Protein AF-A0A0G2GXU7-F1 (afdb_monomer)

Secondary structure (DSSP, 8-state):
--HHHHHHHHHHHIIIIIIIHHHHHHHHHHHHHHHHHHHHHHHH-EEHHHHHHHHH-TT-THHHHHHHHHHHH----HHHHHHHHHHHHHHHHHHHHHHHHHHHEEEEEEEEEEEEPTTS-EEEHHHHHHTEEEEEES---TT--SEEEEEGGGEEEE-HHHIIIIITSTT-S-TT-------TTEEEETTEEEE--TTPEEEEEEEETTEEEE--TT--S-HHHHHTTTEEEEEEEEEEEEEE-HHHHHHHHHHHHHHHHHHHHHHHHHHHH-HHHHTT----HHHHHHHHHHHHHHHH-TTGGG--HHHHHHHHHHT--EEEEEEEEEEPTTS-EEEEEEEEETTTTTT-S-----

Organism: Phaeomoniella chlamydospora (NCBI:txid158046)

Foldseek 3Di:
DFPVVLVVVLVVCLVCVQVVVLVVLVVLLVVLVQLLLLVLQAPFFAFLVLLCCVQVPVPDPVNVVVLVVCVVPDPGDPVSNVVVVLSVVLVVCSVCRSVLSSVQKDKDFDKFKWFQFPVRDTGGPVVQLQQKWKWKAQFVDPPADRTHIAGLAQWQEDAQCQCVQACLAPSNPHPNNDNDPDPRQWTAGNNDIGGGDPPMDMFIAGDDPRTTDTFDSVDSDDPCVRRVVGIDIDGDPGDMDIDGHPVSVVVSVVVVCVSVVVSVVSSVVSCVNRPCVVVVNGSDSVVSVVQSCVQLCVQVDDPVVPDDPVRSVVSSVVLSARKHKDWDFDQDPVRDTDTDIHIYGPVCVVVPDDPDDD

Mean predicted aligned error: 14.84 Å

Solvent-accessible surface area (backbone atoms only — not comparable to full-atom values): 20137 Å² total; per-residue (Å²): 79,46,67,68,61,41,51,52,52,50,54,50,45,40,48,52,55,16,50,46,44,30,51,54,50,46,55,56,45,52,58,44,51,44,44,40,53,52,32,48,30,55,74,70,27,38,38,52,69,59,47,47,36,57,63,76,42,77,84,47,74,65,52,53,55,51,53,54,50,47,62,77,71,50,97,64,64,66,66,61,54,52,52,55,53,45,53,51,54,55,51,50,46,45,69,43,41,32,60,55,48,48,70,23,43,47,81,41,67,30,69,40,57,21,36,59,43,96,83,78,47,72,38,52,48,69,68,43,62,74,30,30,25,39,38,38,28,57,39,78,54,88,95,58,62,72,69,37,74,43,50,32,80,45,24,48,36,54,7,54,67,56,36,78,67,34,44,88,40,94,78,51,51,41,72,58,78,46,88,54,89,48,60,55,48,33,39,24,47,78,87,44,80,42,72,43,39,93,74,40,46,79,46,42,30,29,53,52,97,93,41,73,49,74,53,51,77,87,63,88,61,65,79,58,70,58,39,67,92,34,62,42,80,42,76,37,90,76,33,32,39,69,50,64,43,65,71,49,48,52,51,51,50,52,52,50,49,55,50,51,51,54,51,50,53,51,37,51,54,23,52,77,71,18,73,53,48,66,71,68,56,69,81,41,64,71,54,46,51,51,44,53,47,51,40,51,42,66,75,59,46,95,60,62,86,75,63,51,74,68,56,49,55,48,50,58,64,71,60,58,48,34,29,26,60,44,81,45,77,44,74,40,100,84,75,46,83,43,75,48,73,48,40,39,48,60,82,59,72,72,74,76,74,75,88,78,78,133

Structure (mmCIF, N/CA/C/O backbone):
data_AF-A0A0G2GXU7-F1
#
_entry.id   AF-A0A0G2GXU7-F1
#
loop_
_atom_site.group_PDB
_atom_site.id
_atom_site.type_symbol
_atom_site.label_atom_id
_atom_site.label_alt_id
_atom_site.label_comp_id
_atom_site.label_asym_id
_atom_site.label_entity_id
_atom_site.label_seq_id
_atom_site.pdbx_PDB_ins_code
_atom_site.Cartn_x
_atom_site.Cartn_y
_atom_site.Cartn_z
_atom_site.occupancy
_atom_site.B_iso_or_equiv
_atom_site.auth_seq_id
_atom_site.auth_comp_id
_atom_site.auth_asym_id
_atom_site.auth_atom_id
_atom_site.pdbx_PDB_model_num
ATOM 1 N N . MET A 1 1 ? 4.497 -7.119 -16.843 1.00 81.50 1 MET A N 1
ATOM 2 C CA . MET A 1 1 ? 3.212 -7.868 -16.863 1.00 81.50 1 MET A CA 1
ATOM 3 C C . MET A 1 1 ? 2.182 -7.061 -17.645 1.00 81.50 1 MET A C 1
ATOM 5 O O . MET A 1 1 ? 2.384 -5.861 -17.787 1.00 81.50 1 MET A O 1
ATOM 9 N N . SER A 1 2 ? 1.126 -7.685 -18.180 1.00 87.69 2 SER A N 1
ATOM 10 C CA . SER A 1 2 ? 0.052 -6.940 -18.858 1.00 87.69 2 SER A CA 1
ATOM 11 C C . SER A 1 2 ? -0.766 -6.123 -17.855 1.00 87.69 2 SER A C 1
ATOM 13 O O . SER A 1 2 ? -0.830 -6.464 -16.671 1.00 87.69 2 SER A O 1
ATOM 15 N N . PHE A 1 3 ? -1.425 -5.068 -18.334 1.00 86.06 3 PHE A N 1
ATOM 16 C CA . PHE A 1 3 ? -2.286 -4.213 -17.512 1.00 86.06 3 PHE A CA 1
ATOM 17 C C . PHE A 1 3 ? -3.359 -5.006 -16.755 1.00 86.06 3 PHE A C 1
ATOM 19 O O . PHE A 1 3 ? -3.546 -4.831 -15.552 1.00 86.06 3 PHE A O 1
ATOM 26 N N . THR A 1 4 ? -4.037 -5.921 -17.453 1.00 90.31 4 THR A N 1
ATOM 27 C CA . THR A 1 4 ? -5.099 -6.752 -16.873 1.00 90.31 4 THR A CA 1
ATOM 28 C C . THR A 1 4 ? -4.567 -7.660 -15.771 1.00 90.31 4 THR A C 1
ATOM 30 O O . THR A 1 4 ? -5.184 -7.752 -14.714 1.00 90.31 4 THR A O 1
ATOM 33 N N . ALA A 1 5 ? -3.410 -8.297 -15.982 1.00 90.06 5 ALA A N 1
ATOM 34 C CA . ALA A 1 5 ? -2.801 -9.152 -14.968 1.00 90.06 5 ALA A CA 1
ATOM 35 C C . ALA A 1 5 ? -2.430 -8.353 -13.710 1.00 90.06 5 ALA A C 1
ATOM 37 O O . ALA A 1 5 ? -2.744 -8.778 -12.601 1.00 90.06 5 ALA A O 1
ATOM 38 N N . ALA A 1 6 ? -1.834 -7.171 -13.883 1.00 88.50 6 ALA A N 1
ATOM 39 C CA . ALA A 1 6 ? -1.456 -6.311 -12.768 1.00 88.50 6 ALA A CA 1
ATOM 40 C C . ALA A 1 6 ? -2.687 -5.845 -11.965 1.00 88.50 6 ALA A C 1
ATOM 42 O O . ALA A 1 6 ? -2.679 -5.887 -10.738 1.00 88.50 6 ALA A O 1
ATOM 43 N N . LYS A 1 7 ? -3.782 -5.482 -12.649 1.00 89.88 7 LYS A N 1
ATOM 44 C CA . LYS A 1 7 ? -5.050 -5.106 -12.003 1.00 89.88 7 LYS A CA 1
ATOM 45 C C . LYS A 1 7 ? -5.688 -6.235 -11.203 1.00 89.88 7 LYS A C 1
ATOM 47 O O . LYS A 1 7 ? -6.256 -5.981 -10.148 1.00 89.88 7 LYS A O 1
ATOM 52 N N . ILE A 1 8 ? -5.630 -7.470 -11.700 1.00 93.38 8 ILE A N 1
ATOM 53 C CA . ILE A 1 8 ? -6.179 -8.623 -10.972 1.00 93.38 8 ILE A CA 1
ATOM 54 C C . ILE A 1 8 ? -5.413 -8.837 -9.664 1.00 93.38 8 ILE A C 1
ATOM 56 O O . ILE A 1 8 ? -6.035 -9.098 -8.637 1.00 93.38 8 ILE A O 1
ATOM 60 N N . ILE A 1 9 ? -4.083 -8.698 -9.694 1.00 91.69 9 ILE A N 1
ATOM 61 C CA . ILE A 1 9 ? -3.236 -8.806 -8.498 1.00 91.69 9 ILE A CA 1
ATOM 62 C C . ILE A 1 9 ? -3.609 -7.726 -7.481 1.00 91.69 9 ILE A C 1
ATOM 64 O O . ILE A 1 9 ? -3.805 -8.045 -6.312 1.00 91.69 9 ILE A O 1
ATOM 68 N N . ASP A 1 10 ? -3.768 -6.485 -7.933 1.00 92.25 10 ASP A N 1
ATOM 69 C CA . ASP A 1 10 ? -4.142 -5.352 -7.084 1.00 92.25 10 ASP A CA 1
ATOM 70 C C . ASP A 1 10 ? -5.492 -5.574 -6.379 1.00 92.25 10 ASP A C 1
ATOM 72 O O . ASP A 1 10 ? -5.589 -5.519 -5.155 1.00 92.25 10 ASP A O 1
ATOM 76 N N . VAL A 1 11 ? -6.516 -5.981 -7.137 1.00 92.62 11 VAL A N 1
ATOM 77 C CA . VAL A 1 11 ? -7.842 -6.308 -6.587 1.00 92.62 11 VAL A CA 1
ATOM 78 C C . VAL A 1 11 ? -7.775 -7.481 -5.604 1.00 92.62 11 VAL A C 1
ATOM 80 O O . VAL A 1 11 ? -8.415 -7.448 -4.552 1.00 92.62 11 VAL A O 1
ATOM 83 N N . ALA A 1 12 ? -7.013 -8.529 -5.925 1.00 93.94 12 ALA A N 1
ATOM 84 C CA . ALA A 1 12 ? -6.851 -9.676 -5.037 1.00 93.94 12 ALA A CA 1
ATOM 85 C C . ALA A 1 12 ? -6.164 -9.277 -3.720 1.00 93.94 12 ALA A C 1
ATOM 87 O O . ALA A 1 12 ? -6.587 -9.719 -2.649 1.00 93.94 12 ALA A O 1
ATOM 88 N N . PHE A 1 13 ? -5.147 -8.416 -3.790 1.00 93.50 13 PHE A N 1
ATOM 89 C CA . PHE A 1 13 ? -4.441 -7.892 -2.627 1.00 93.50 13 PHE A CA 1
ATOM 90 C C . PHE A 1 13 ? -5.363 -7.051 -1.733 1.00 93.50 13 PHE A C 1
ATOM 92 O O . PHE A 1 13 ? -5.430 -7.296 -0.528 1.00 93.50 13 PHE A O 1
ATOM 99 N N . ASP A 1 14 ? -6.158 -6.148 -2.308 1.00 94.06 14 ASP A N 1
ATOM 100 C CA . ASP A 1 14 ? -7.105 -5.313 -1.558 1.00 94.06 14 ASP A CA 1
ATOM 101 C C . ASP A 1 14 ? -8.200 -6.127 -0.854 1.00 94.06 14 ASP A C 1
ATOM 103 O O . ASP A 1 14 ? -8.607 -5.816 0.272 1.00 94.06 14 ASP A O 1
ATOM 107 N N . ILE A 1 15 ? -8.670 -7.206 -1.482 1.00 94.44 15 ILE A N 1
ATOM 108 C CA . ILE A 1 15 ? -9.656 -8.104 -0.873 1.00 94.44 15 ILE A CA 1
ATOM 109 C C . ILE A 1 15 ? -9.019 -8.898 0.270 1.00 94.44 15 ILE A C 1
ATOM 111 O O . ILE A 1 15 ? -9.544 -8.910 1.385 1.00 94.44 15 ILE A O 1
ATOM 115 N N . VAL A 1 16 ? -7.898 -9.572 0.013 1.00 94.69 16 VAL A N 1
ATOM 116 C CA . VAL A 1 16 ? -7.304 -10.498 0.985 1.00 94.69 16 VAL A CA 1
ATOM 117 C C . VAL A 1 16 ? -6.630 -9.739 2.123 1.00 94.69 16 VAL A C 1
ATOM 119 O O . VAL A 1 16 ? -6.931 -9.984 3.290 1.00 94.69 16 VAL A O 1
ATOM 122 N N . VAL A 1 17 ? -5.738 -8.807 1.800 1.00 93.81 17 VAL A N 1
ATOM 123 C CA . VAL A 1 17 ? -4.946 -8.074 2.791 1.00 93.81 17 VAL A CA 1
ATOM 124 C C . VAL A 1 17 ? -5.752 -6.916 3.356 1.00 93.81 17 VAL A C 1
ATOM 126 O O . VAL A 1 17 ? -5.883 -6.814 4.572 1.00 93.81 17 VAL A O 1
ATOM 129 N N . GLY A 1 18 ? -6.366 -6.094 2.502 1.00 93.94 18 GLY A N 1
ATOM 130 C CA . GLY A 1 18 ? -7.158 -4.947 2.949 1.00 93.94 18 GLY A CA 1
ATOM 131 C C . GLY A 1 18 ? -8.397 -5.363 3.750 1.00 93.94 18 GLY A C 1
ATOM 132 O O . GLY A 1 18 ? -8.510 -5.060 4.940 1.00 93.94 18 GLY A O 1
ATOM 133 N N . ARG A 1 19 ? -9.343 -6.074 3.121 1.00 93.81 19 ARG A N 1
ATOM 134 C CA . ARG A 1 19 ? -10.614 -6.457 3.774 1.00 93.81 19 ARG A CA 1
ATOM 135 C C . ARG A 1 19 ? -10.467 -7.629 4.738 1.00 93.81 19 ARG A C 1
ATOM 137 O O . ARG A 1 19 ? -11.038 -7.580 5.827 1.00 93.81 19 ARG A O 1
ATOM 144 N N . GLY A 1 20 ? -9.695 -8.654 4.377 1.00 95.38 20 GLY A N 1
ATOM 145 C CA . GLY A 1 20 ? -9.418 -9.777 5.277 1.00 95.38 20 GLY A CA 1
ATOM 146 C C . GLY A 1 20 ? -8.679 -9.329 6.542 1.00 95.38 20 GLY A C 1
ATOM 147 O O . GLY A 1 20 ? -9.094 -9.675 7.649 1.00 95.38 20 GLY A O 1
ATOM 148 N N . GLY A 1 21 ? -7.663 -8.472 6.399 1.00 93.44 21 GLY A N 1
ATOM 149 C CA . GLY A 1 21 ? -6.972 -7.856 7.533 1.00 93.44 21 GLY A CA 1
ATOM 150 C C . GLY A 1 21 ? -7.911 -7.020 8.404 1.00 93.44 21 GLY A C 1
ATOM 151 O O . GLY A 1 21 ? -7.951 -7.213 9.618 1.00 93.44 21 GLY A O 1
ATOM 152 N N . GLN A 1 22 ? -8.748 -6.169 7.799 1.00 95.25 22 GLN A N 1
ATOM 153 C CA . GLN A 1 22 ? -9.750 -5.380 8.526 1.00 95.25 22 GLN A CA 1
ATOM 154 C C . GLN A 1 22 ? -10.697 -6.251 9.361 1.00 95.25 22 GLN A C 1
ATOM 156 O O . GLN A 1 22 ? -10.999 -5.900 10.502 1.00 95.25 22 GLN A O 1
ATOM 161 N N . PHE A 1 23 ? -11.161 -7.379 8.819 1.00 94.00 23 PHE A N 1
ATOM 162 C CA . PHE A 1 23 ? -12.036 -8.294 9.550 1.00 94.00 23 PHE A CA 1
ATOM 163 C C . PHE A 1 23 ? -11.343 -8.870 10.792 1.00 94.00 23 PHE A C 1
ATOM 165 O O . PHE A 1 23 ? -11.914 -8.846 11.882 1.00 94.00 23 PHE A O 1
ATOM 172 N N . ILE A 1 24 ? -10.097 -9.330 10.649 1.00 94.38 24 ILE A N 1
ATOM 173 C CA . ILE A 1 24 ? -9.309 -9.877 11.762 1.00 94.38 24 ILE A CA 1
ATOM 174 C C . ILE A 1 24 ? -9.065 -8.800 12.827 1.00 94.38 24 ILE A C 1
ATOM 176 O O . ILE A 1 24 ? -9.302 -9.039 14.013 1.00 94.38 24 ILE A O 1
ATOM 180 N N . LEU A 1 25 ? -8.649 -7.598 12.415 1.00 94.00 25 LEU A N 1
ATOM 181 C CA . LEU A 1 25 ? -8.437 -6.467 13.321 1.00 94.00 25 LEU A CA 1
ATOM 182 C C . LEU A 1 25 ? -9.730 -6.085 14.050 1.00 94.00 25 LEU A C 1
ATOM 184 O O . LEU A 1 25 ? -9.707 -5.854 15.258 1.00 94.00 25 LEU A O 1
ATOM 188 N N . GLY A 1 26 ? -10.863 -6.064 13.345 1.00 91.06 26 GLY A N 1
ATOM 189 C CA . GLY A 1 26 ? -12.179 -5.802 13.926 1.00 91.06 26 GLY A CA 1
ATOM 190 C C . GLY A 1 26 ? -12.592 -6.860 14.948 1.00 91.06 26 GLY A C 1
ATOM 191 O O . GLY A 1 26 ? -13.065 -6.512 16.029 1.00 91.06 26 GLY A O 1
ATOM 192 N N . TRP A 1 27 ? -12.351 -8.140 14.660 1.00 89.25 27 TRP A N 1
ATOM 193 C CA . TRP A 1 27 ? -12.635 -9.239 15.585 1.00 89.25 27 TRP A CA 1
ATOM 194 C C . TRP A 1 27 ? -11.815 -9.145 16.878 1.00 89.25 27 TRP A C 1
ATOM 196 O O . TRP A 1 27 ? -12.365 -9.232 17.978 1.00 89.25 27 TRP A O 1
ATOM 206 N N . VAL A 1 28 ? -10.501 -8.930 16.754 1.00 91.75 28 VAL A N 1
ATOM 207 C CA . VAL A 1 28 ? -9.600 -8.747 17.903 1.00 91.75 28 VAL A CA 1
ATOM 208 C C . VAL A 1 28 ? -9.980 -7.495 18.692 1.00 91.75 28 VAL A C 1
ATOM 210 O O . VAL A 1 28 ? -10.051 -7.538 19.920 1.00 91.75 28 VAL A O 1
ATOM 213 N N . SER A 1 29 ? -10.298 -6.401 17.994 1.00 90.75 29 SER A N 1
ATOM 214 C CA . SER A 1 29 ? -10.780 -5.173 18.628 1.00 90.75 29 SER A CA 1
ATOM 215 C C . SER A 1 29 ? -12.014 -5.449 19.454 1.00 90.75 29 SER A C 1
ATOM 217 O O . SER A 1 29 ? -12.010 -5.148 20.638 1.00 90.75 29 SER A O 1
ATOM 219 N N . TYR A 1 30 ? -13.041 -6.059 18.866 1.00 86.38 30 TYR A N 1
ATOM 220 C CA . TYR A 1 30 ? -14.301 -6.322 19.547 1.00 86.38 30 TYR A CA 1
ATOM 221 C C . TYR A 1 30 ? -14.094 -7.026 20.895 1.00 86.38 30 TYR A C 1
ATOM 223 O O . TYR A 1 30 ? -14.641 -6.579 21.901 1.00 86.38 30 TYR A O 1
ATOM 231 N N . ARG A 1 31 ? -13.233 -8.052 20.928 1.00 85.19 31 ARG A N 1
ATOM 232 C CA . ARG A 1 31 ? -12.868 -8.774 22.157 1.00 85.19 31 ARG A CA 1
ATOM 233 C C . ARG A 1 31 ? -12.233 -7.871 23.212 1.00 85.19 31 ARG A C 1
ATOM 235 O O . ARG A 1 31 ? -12.677 -7.855 24.350 1.00 85.19 31 ARG A O 1
ATOM 242 N N . VAL A 1 32 ? -11.215 -7.097 22.846 1.00 89.06 32 VAL A N 1
ATOM 243 C CA . VAL A 1 32 ? -10.547 -6.222 23.821 1.00 89.06 32 VAL A CA 1
ATOM 244 C C . VAL A 1 32 ? -11.474 -5.101 24.284 1.00 89.06 32 VAL A C 1
ATOM 246 O O . VAL A 1 32 ? -11.533 -4.782 25.466 1.00 89.06 32 VAL A O 1
ATOM 249 N N . HIS A 1 33 ? -12.247 -4.522 23.370 1.00 86.06 33 HIS A N 1
ATOM 250 C CA . HIS A 1 33 ? -13.145 -3.420 23.680 1.00 86.06 33 HIS A CA 1
ATOM 251 C C . HIS A 1 33 ? -14.256 -3.842 24.651 1.00 86.06 33 HIS A C 1
ATOM 253 O O . HIS A 1 33 ? -14.599 -3.057 25.534 1.00 86.06 33 HIS A O 1
ATOM 259 N N . SER A 1 34 ? -14.785 -5.070 24.554 1.00 81.44 34 SER A N 1
ATOM 260 C CA . SER A 1 34 ? -15.772 -5.569 25.522 1.00 81.44 34 SER A CA 1
ATOM 261 C C . SER A 1 34 ? -15.205 -5.681 26.938 1.00 81.44 34 SER A C 1
ATOM 263 O O . SER A 1 34 ? -15.871 -5.285 27.898 1.00 81.44 34 SER A O 1
ATOM 265 N N . ASP A 1 35 ? -13.966 -6.154 27.074 1.00 84.25 35 ASP A N 1
ATOM 266 C CA . ASP A 1 35 ? -13.311 -6.328 28.377 1.00 84.25 35 ASP A CA 1
ATOM 267 C C . ASP A 1 35 ? -13.007 -4.964 29.012 1.00 84.25 35 ASP A C 1
ATOM 269 O O . ASP A 1 35 ? -13.252 -4.724 30.196 1.00 84.25 35 ASP A O 1
ATOM 273 N N . VAL A 1 36 ? -12.558 -4.011 28.192 1.00 84.62 36 VAL A N 1
ATOM 274 C CA . VAL A 1 36 ? -12.274 -2.636 28.619 1.00 84.62 36 VAL A CA 1
ATOM 275 C C . VAL A 1 36 ? -13.542 -1.905 29.046 1.00 84.62 36 VAL A C 1
ATOM 277 O O . VAL A 1 36 ? -13.541 -1.246 30.084 1.00 84.62 36 VAL A O 1
ATOM 280 N N . CYS A 1 37 ? -14.635 -2.035 28.291 1.00 79.56 37 CYS A N 1
ATOM 281 C CA . CYS A 1 37 ? -15.931 -1.471 28.672 1.00 79.56 37 CYS A CA 1
ATOM 282 C C . CYS A 1 37 ? -16.435 -2.053 29.999 1.00 79.56 37 CYS A C 1
ATOM 284 O O . CYS A 1 37 ? -16.944 -1.307 30.838 1.00 79.56 37 CYS A O 1
ATOM 286 N N . THR A 1 38 ? -16.235 -3.355 30.217 1.00 79.31 38 THR A N 1
ATOM 287 C CA . THR A 1 38 ? -16.586 -4.024 31.478 1.00 79.31 38 THR A CA 1
ATOM 288 C C . THR A 1 38 ? -15.803 -3.427 32.647 1.00 79.31 38 THR A C 1
ATOM 290 O O . THR A 1 38 ? -16.399 -3.008 33.639 1.00 79.31 38 THR A O 1
ATOM 293 N N . ARG A 1 39 ? -14.485 -3.249 32.500 1.00 81.75 39 ARG A N 1
ATOM 294 C CA . ARG A 1 39 ? -13.660 -2.597 33.525 1.00 81.75 39 ARG A CA 1
ATOM 295 C C . ARG A 1 39 ? -14.048 -1.141 33.785 1.00 81.75 39 ARG A C 1
ATOM 297 O O . ARG A 1 39 ? -14.067 -0.698 34.932 1.00 81.75 39 ARG A O 1
ATOM 304 N N . LEU A 1 40 ? -14.350 -0.370 32.740 1.00 78.25 40 LEU A N 1
ATOM 305 C CA . LEU A 1 40 ? -14.787 1.022 32.903 1.00 78.25 40 LEU A CA 1
ATOM 306 C C . LEU A 1 40 ? -16.082 1.110 33.722 1.00 78.25 40 LEU A C 1
ATOM 308 O O . LEU A 1 40 ? -16.222 2.014 34.550 1.00 78.25 40 LEU A O 1
ATOM 312 N N . ALA A 1 41 ? -16.992 0.155 33.527 1.00 73.19 41 ALA A N 1
ATOM 313 C CA . ALA A 1 41 ? -18.226 0.054 34.293 1.00 73.19 41 ALA A CA 1
ATOM 314 C C . ALA A 1 41 ? -17.996 -0.335 35.765 1.00 73.19 41 ALA A C 1
ATOM 316 O O . ALA A 1 41 ? -18.692 0.176 36.641 1.00 73.19 41 ALA A O 1
ATOM 317 N N . GLU A 1 42 ? -17.002 -1.176 36.063 1.00 75.00 42 GLU A N 1
ATOM 318 C CA . GLU A 1 42 ? -16.605 -1.484 37.446 1.00 75.00 42 GLU A CA 1
ATOM 319 C C . GLU A 1 42 ? -15.986 -0.282 38.163 1.00 75.00 42 GLU A C 1
ATOM 321 O O . GLU A 1 42 ? -16.314 0.003 39.315 1.00 75.00 42 GLU A O 1
ATOM 326 N N . GLN A 1 43 ? -15.055 0.410 37.502 1.00 71.50 43 GLN A N 1
ATOM 327 C CA . GLN A 1 43 ? -14.159 1.342 38.181 1.00 71.50 43 GLN A CA 1
ATOM 328 C C . GLN A 1 43 ? -14.778 2.726 38.386 1.00 71.50 43 GLN A C 1
ATOM 330 O O . GLN A 1 43 ? -14.609 3.324 39.450 1.00 71.50 43 GLN A O 1
ATOM 335 N N . PHE A 1 44 ? -15.461 3.259 37.370 1.00 64.50 44 PHE A N 1
ATOM 336 C CA . PHE A 1 44 ? -15.854 4.671 37.356 1.00 64.50 44 PHE A CA 1
ATOM 337 C C . PHE A 1 44 ? -17.349 4.910 37.523 1.00 64.50 44 PHE A C 1
ATOM 339 O O . PHE A 1 44 ? -17.730 6.042 37.808 1.00 64.50 44 PHE A O 1
ATOM 346 N N . GLY A 1 45 ? -18.167 3.864 37.399 1.00 62.38 45 GLY A N 1
ATOM 347 C CA . GLY A 1 45 ? -19.617 3.969 37.397 1.00 62.38 45 GLY A CA 1
ATOM 348 C C . GLY A 1 45 ? -20.106 4.808 36.211 1.00 62.38 45 GLY A C 1
ATOM 349 O O . GLY A 1 45 ? -20.100 6.038 36.249 1.00 62.38 45 GLY A O 1
ATOM 350 N N . LEU A 1 46 ? -20.505 4.164 35.118 1.00 66.56 46 LEU A N 1
ATOM 351 C CA . LEU A 1 46 ? -20.960 4.879 33.922 1.00 66.56 46 LEU A CA 1
ATOM 352 C C . LEU A 1 46 ? -22.364 5.450 34.156 1.00 66.56 46 LEU A C 1
ATOM 354 O O . LEU A 1 46 ? -23.185 4.836 34.834 1.00 66.56 46 LEU A O 1
ATOM 358 N N . ARG A 1 47 ? -22.680 6.624 33.591 1.00 68.81 47 ARG A N 1
ATOM 359 C CA . ARG A 1 47 ? -24.077 7.096 33.575 1.00 68.81 47 ARG A CA 1
ATOM 360 C C . ARG A 1 47 ? -24.932 6.061 32.850 1.00 68.81 47 ARG A C 1
ATOM 362 O O . ARG A 1 47 ? -24.513 5.569 31.802 1.00 68.81 47 ARG A O 1
ATOM 369 N N . TYR A 1 48 ? -26.133 5.789 33.361 1.00 68.62 48 TYR A N 1
ATOM 370 C CA . TYR A 1 48 ? -27.039 4.776 32.805 1.00 68.62 48 TYR A CA 1
ATOM 371 C C . TYR A 1 48 ? -27.221 4.910 31.282 1.00 68.62 48 TYR A C 1
ATOM 373 O O . TYR A 1 48 ? -27.040 3.944 30.550 1.00 68.62 48 TYR A O 1
ATOM 381 N N . ASN A 1 49 ? -27.454 6.129 30.780 1.00 67.81 49 ASN A N 1
ATOM 382 C CA . ASN A 1 49 ? -27.605 6.390 29.342 1.00 67.81 49 ASN A CA 1
ATOM 383 C C . ASN A 1 49 ? -26.351 6.072 28.521 1.00 67.81 49 ASN A C 1
ATOM 385 O O . ASN A 1 49 ? -26.457 5.599 27.395 1.00 67.81 49 ASN A O 1
ATOM 389 N N . THR A 1 50 ? -25.168 6.325 29.070 1.00 68.00 50 THR A N 1
ATOM 390 C CA . THR A 1 50 ? -23.891 6.091 28.385 1.00 68.00 50 THR A CA 1
ATOM 391 C C . THR A 1 50 ? -23.560 4.604 28.381 1.00 68.00 50 THR A C 1
ATOM 393 O O . THR A 1 50 ? -23.160 4.066 27.353 1.00 68.00 50 THR A O 1
ATOM 396 N N . PHE A 1 51 ? -23.829 3.912 29.489 1.00 71.06 51 PHE A N 1
ATOM 397 C CA . PHE A 1 51 ? -23.724 2.459 29.574 1.00 71.06 51 PHE A CA 1
ATOM 398 C C . PHE A 1 51 ? -24.711 1.756 28.628 1.00 71.06 51 PHE A C 1
ATOM 400 O O . PHE A 1 51 ? -24.307 0.888 27.855 1.00 71.06 51 PHE A O 1
ATOM 407 N N . ALA A 1 52 ? -25.979 2.176 28.613 1.00 71.00 52 ALA A N 1
ATOM 408 C CA . ALA A 1 52 ? -27.002 1.664 27.703 1.00 71.00 52 ALA A CA 1
ATOM 409 C C . ALA A 1 52 ? -26.642 1.928 26.234 1.00 71.00 52 ALA A C 1
ATOM 411 O O . ALA A 1 52 ? -26.751 1.037 25.398 1.00 71.00 52 ALA A O 1
ATOM 412 N N . ALA A 1 53 ? -26.142 3.123 25.915 1.00 70.88 53 ALA A N 1
ATOM 413 C CA . ALA A 1 53 ? -25.726 3.469 24.561 1.00 70.88 53 ALA A CA 1
ATOM 414 C C . ALA A 1 53 ? -24.555 2.601 24.067 1.00 70.88 53 ALA A C 1
ATOM 416 O O . ALA A 1 53 ? -24.584 2.130 22.932 1.00 70.88 53 ALA A O 1
ATOM 417 N N . ILE A 1 54 ? -23.554 2.349 24.917 1.00 69.12 54 ILE A N 1
ATOM 418 C CA . ILE A 1 54 ? -22.385 1.522 24.579 1.00 69.12 54 ILE A CA 1
ATOM 419 C C . ILE A 1 54 ? -22.769 0.042 24.429 1.00 69.12 54 ILE A C 1
ATOM 421 O O . ILE A 1 54 ? -22.270 -0.633 23.531 1.00 69.12 54 ILE A O 1
ATOM 425 N N . THR A 1 55 ? -23.657 -0.466 25.288 1.00 69.12 55 THR A N 1
ATOM 426 C CA . THR A 1 55 ? -24.000 -1.897 25.341 1.00 69.12 55 THR A CA 1
ATOM 427 C C . THR A 1 55 ? -25.119 -2.308 24.380 1.00 69.12 55 THR A C 1
ATOM 429 O O . THR A 1 55 ? -25.038 -3.382 23.785 1.00 69.12 55 THR A O 1
ATOM 432 N N . LEU A 1 56 ? -26.149 -1.474 24.191 1.00 69.31 56 LEU A N 1
ATOM 433 C CA . LEU A 1 56 ? -27.315 -1.779 23.347 1.00 69.31 56 LEU A CA 1
ATOM 434 C C . LEU A 1 56 ? -27.176 -1.253 21.911 1.00 69.31 56 LEU A C 1
ATOM 436 O O . LEU A 1 56 ? -27.751 -1.830 20.986 1.00 69.31 56 LEU A O 1
ATOM 440 N N . HIS A 1 57 ? -26.411 -0.176 21.698 1.00 65.31 57 HIS A N 1
ATOM 441 C CA . HIS A 1 57 ? -26.255 0.471 20.389 1.00 65.31 57 HIS A CA 1
ATOM 442 C C . HIS A 1 57 ? -24.781 0.711 20.009 1.00 65.31 57 HIS A C 1
ATOM 444 O O . HIS A 1 57 ? -24.383 1.852 19.749 1.00 65.31 57 HIS A O 1
ATOM 450 N N . PRO A 1 58 ? -23.965 -0.357 19.891 1.00 60.06 58 PRO A N 1
ATOM 451 C CA . PRO A 1 58 ? -22.526 -0.242 19.632 1.00 60.06 58 PRO A CA 1
ATOM 452 C C . PRO A 1 58 ? -22.185 0.410 18.279 1.00 60.06 58 PRO A C 1
ATOM 454 O O . PRO A 1 58 ? -21.066 0.871 18.076 1.00 60.06 58 PRO A O 1
ATOM 457 N N . ASN A 1 59 ? -23.136 0.466 17.343 1.00 58.06 59 ASN A N 1
ATOM 458 C CA . ASN A 1 59 ? -22.956 0.955 15.974 1.00 58.06 59 ASN A CA 1
ATOM 459 C C . ASN A 1 59 ? -23.484 2.381 15.725 1.00 58.06 59 ASN A C 1
ATOM 461 O O . ASN A 1 59 ? -23.413 2.865 14.594 1.00 58.06 59 ASN A O 1
ATOM 465 N N . GLN A 1 60 ? -24.030 3.073 16.729 1.00 58.84 60 GLN A N 1
ATOM 466 C CA . GLN A 1 60 ? -24.577 4.415 16.518 1.00 58.84 60 GLN A CA 1
ATOM 467 C C . GLN A 1 60 ? -23.522 5.503 16.716 1.00 58.84 60 GLN A C 1
ATOM 469 O O . GLN A 1 60 ? -23.026 5.703 17.815 1.00 58.84 60 GLN A O 1
ATOM 474 N N . VAL A 1 61 ? -23.296 6.328 15.689 1.00 54.97 61 VAL A N 1
ATOM 475 C CA . VAL A 1 61 ? -22.458 7.549 15.750 1.00 54.97 61 VAL A CA 1
ATOM 476 C C . VAL A 1 61 ? -22.924 8.560 16.809 1.00 54.97 61 VAL A C 1
ATOM 478 O O . VAL A 1 61 ? -22.158 9.419 17.234 1.00 54.97 61 VAL A O 1
ATOM 481 N N . ARG A 1 62 ? -24.176 8.463 17.277 1.00 52.81 62 ARG A N 1
ATOM 482 C CA . ARG A 1 62 ? -24.707 9.302 18.363 1.00 52.81 62 ARG A CA 1
ATOM 483 C C . ARG A 1 62 ? -24.031 9.039 19.713 1.00 52.81 62 ARG A C 1
ATOM 485 O O . ARG A 1 62 ? -23.938 9.979 20.501 1.00 52.81 62 ARG A O 1
ATOM 492 N N . THR A 1 63 ? -23.492 7.837 19.942 1.00 55.62 63 THR A N 1
ATOM 493 C CA . THR A 1 63 ? -22.703 7.516 21.148 1.00 55.62 63 THR A CA 1
ATOM 494 C C . THR A 1 63 ? -21.432 8.369 21.243 1.00 55.62 63 THR A C 1
ATOM 496 O O . THR A 1 63 ? -21.016 8.761 22.336 1.00 55.62 63 THR A O 1
ATOM 499 N N . LEU A 1 64 ? -20.882 8.762 20.087 1.00 53.88 64 LEU A N 1
ATOM 500 C CA . LEU A 1 64 ? -19.745 9.672 19.960 1.00 53.88 64 LEU A CA 1
ATOM 501 C C . LEU A 1 64 ? -20.076 11.072 20.482 1.00 53.88 64 LEU A C 1
ATOM 503 O O . LEU A 1 64 ? -19.321 11.662 21.252 1.00 53.88 64 LEU A O 1
ATOM 507 N N . GLY A 1 65 ? -21.239 11.594 20.084 1.00 57.38 65 GLY A N 1
ATOM 508 C CA . GLY A 1 65 ? -21.718 12.906 20.508 1.00 57.38 65 GLY A CA 1
ATOM 509 C C . GLY A 1 65 ? -21.984 12.963 22.010 1.00 57.38 65 GLY A C 1
ATOM 510 O O . GLY A 1 65 ? -21.664 13.965 22.645 1.00 57.38 65 GLY A O 1
ATOM 511 N N . SER A 1 66 ? -22.506 11.883 22.600 1.00 57.97 66 SER A N 1
ATOM 512 C CA . SER A 1 66 ? -22.677 11.780 24.053 1.00 57.97 66 SER A CA 1
ATOM 513 C C . SER A 1 66 ? -21.347 11.662 24.798 1.00 57.97 66 SER A C 1
ATOM 515 O O . SER A 1 66 ? -21.173 12.376 25.780 1.00 57.97 66 SER A O 1
ATOM 517 N N . ALA A 1 67 ? -20.381 10.873 24.313 1.00 56.19 67 ALA A N 1
ATOM 518 C CA . ALA A 1 67 ? -19.061 10.746 24.943 1.00 56.19 67 ALA A CA 1
ATOM 519 C C . ALA A 1 67 ? -18.267 12.069 24.911 1.00 56.19 67 ALA A C 1
ATOM 521 O O . ALA A 1 67 ? -17.690 12.489 25.915 1.00 56.19 67 ALA A O 1
ATOM 522 N N . VAL A 1 68 ? -18.299 12.790 23.782 1.00 57.94 68 VAL A N 1
ATOM 523 C CA . VAL A 1 68 ? -17.674 14.120 23.642 1.00 57.94 68 VAL A CA 1
ATOM 524 C C . VAL A 1 68 ? -18.402 15.178 24.478 1.00 57.94 68 VAL A C 1
ATOM 526 O O . VAL A 1 68 ? -17.770 16.067 25.057 1.00 57.94 68 VAL A O 1
ATOM 529 N N . ARG A 1 69 ? -19.735 15.096 24.574 1.00 61.72 69 ARG A N 1
ATOM 530 C CA . ARG A 1 69 ? -20.533 15.978 25.436 1.00 61.72 69 ARG A CA 1
ATOM 531 C C . ARG A 1 69 ? -20.242 15.734 26.916 1.00 61.72 69 ARG A C 1
ATOM 533 O O . ARG A 1 69 ? -20.167 16.703 27.666 1.00 61.72 69 ARG A O 1
ATOM 540 N N . GLU A 1 70 ? -20.037 14.486 27.329 1.00 57.47 70 GLU A N 1
ATOM 541 C CA . GLU A 1 70 ? -19.584 14.156 28.682 1.00 57.47 70 GLU A CA 1
ATOM 542 C C . GLU A 1 70 ? -18.173 14.688 28.953 1.00 57.47 70 GLU A C 1
ATOM 544 O O . GLU A 1 70 ? -17.963 15.289 30.002 1.00 57.47 70 GLU A O 1
ATOM 549 N N . TRP A 1 71 ? -17.240 14.594 27.998 1.00 53.59 71 TRP A N 1
ATOM 550 C CA . TRP A 1 71 ? -15.903 15.189 28.131 1.00 53.59 71 TRP A CA 1
ATOM 551 C C . TRP A 1 71 ? -15.937 16.708 28.357 1.00 53.59 71 TRP A C 1
ATOM 553 O O . TRP A 1 71 ? -15.251 17.214 29.242 1.00 53.59 71 TRP A O 1
ATOM 563 N N . ARG A 1 72 ? -16.758 17.444 27.594 1.00 54.28 72 ARG A N 1
ATOM 564 C CA . ARG A 1 72 ? -16.864 18.910 27.730 1.00 54.28 72 ARG A CA 1
ATOM 565 C C . ARG A 1 72 ? -17.556 19.372 29.013 1.00 54.28 72 ARG A C 1
ATOM 567 O O . ARG A 1 72 ? -17.350 20.512 29.415 1.00 54.28 72 ARG A O 1
ATOM 574 N N . LEU A 1 73 ? -18.411 18.542 29.612 1.00 52.97 73 LEU A N 1
ATOM 575 C CA . LEU A 1 73 ? -19.274 18.944 30.730 1.00 52.97 73 LEU A CA 1
ATOM 576 C C . LEU A 1 73 ? -18.862 18.358 32.085 1.00 52.97 73 LEU A C 1
ATOM 578 O O . LEU A 1 73 ? -19.443 18.741 33.099 1.00 52.97 73 LEU A O 1
ATOM 582 N N . SER A 1 74 ? -17.906 17.432 32.136 1.00 48.97 74 SER A N 1
ATOM 583 C CA . SER A 1 74 ? -17.700 16.613 33.329 1.00 48.97 74 SER A CA 1
ATOM 584 C C . SER A 1 74 ? -16.348 16.830 34.015 1.00 48.97 74 SER A C 1
ATOM 586 O O . SER A 1 74 ? -15.293 16.780 33.391 1.00 48.97 74 SER A O 1
ATOM 588 N N . LYS A 1 75 ? -16.386 16.963 35.351 1.00 53.78 75 LYS A N 1
ATOM 589 C CA . LYS A 1 75 ? -15.247 16.795 36.277 1.00 53.78 75 LYS A CA 1
ATOM 590 C C . LYS A 1 75 ? -14.878 15.304 36.466 1.00 53.78 75 LYS A C 1
ATOM 592 O O . LYS A 1 75 ? -14.544 14.887 37.571 1.00 53.78 75 LYS A O 1
ATOM 597 N N . THR A 1 76 ? -15.029 14.460 35.444 1.00 56.69 76 THR A N 1
ATOM 598 C CA . THR A 1 76 ? -14.764 13.013 35.548 1.00 56.69 76 THR A CA 1
ATOM 599 C C . THR A 1 76 ? -13.279 12.684 35.447 1.00 56.69 76 THR A C 1
ATOM 601 O O . THR A 1 76 ? -12.462 13.475 34.981 1.00 56.69 76 THR A O 1
ATOM 604 N N . ASN A 1 77 ? -12.936 11.472 35.888 1.00 67.31 77 ASN A N 1
ATOM 605 C CA . ASN A 1 77 ? -11.579 10.942 35.876 1.00 67.31 77 ASN A CA 1
ATOM 606 C C . ASN A 1 77 ? -10.960 10.984 34.468 1.00 67.31 77 ASN A C 1
ATOM 608 O O . ASN A 1 77 ? -11.437 10.312 33.555 1.00 67.31 77 ASN A O 1
ATOM 612 N N . LEU A 1 78 ? -9.844 11.711 34.324 1.00 73.62 78 LEU A N 1
ATOM 613 C CA . LEU A 1 78 ? -9.069 11.855 33.080 1.00 73.62 78 LEU A CA 1
ATOM 614 C C . LEU A 1 78 ? -8.777 10.505 32.402 1.00 73.62 78 LEU A C 1
ATOM 616 O O . LEU A 1 78 ? -8.812 10.402 31.177 1.00 73.62 78 LEU A O 1
ATOM 620 N N . ARG A 1 79 ? -8.535 9.463 33.208 1.00 76.38 79 ARG A N 1
ATOM 621 C CA . ARG A 1 79 ? -8.265 8.096 32.744 1.00 76.38 79 ARG A CA 1
ATOM 622 C C . ARG A 1 79 ? -9.425 7.510 31.937 1.00 76.38 79 ARG A C 1
ATOM 624 O O . ARG A 1 79 ? -9.191 6.997 30.855 1.00 76.38 79 ARG A O 1
ATOM 631 N N . MET A 1 80 ? -10.663 7.645 32.415 1.00 74.88 80 MET A N 1
ATOM 632 C CA . MET A 1 80 ? -11.854 7.139 31.719 1.00 74.88 80 MET A CA 1
ATOM 633 C C . MET A 1 80 ? -12.020 7.803 30.350 1.00 74.88 80 MET A C 1
ATOM 635 O O . MET A 1 80 ? -12.229 7.128 29.345 1.00 74.88 80 MET A O 1
ATOM 639 N N . THR A 1 81 ? -11.891 9.129 30.307 1.00 75.06 81 THR A N 1
ATOM 640 C CA . THR A 1 81 ? -11.995 9.897 29.064 1.00 75.06 81 THR A CA 1
ATOM 641 C C . THR A 1 81 ? -10.922 9.479 28.062 1.00 75.06 81 THR A C 1
ATOM 643 O O . THR A 1 81 ? -11.240 9.237 26.900 1.00 75.06 81 THR A O 1
ATOM 646 N N . LEU A 1 82 ? -9.663 9.364 28.501 1.00 81.62 82 LEU A N 1
ATOM 647 C CA . LEU A 1 82 ? -8.563 8.910 27.647 1.00 81.62 82 LEU A CA 1
ATOM 648 C C . LEU A 1 82 ? -8.843 7.521 27.062 1.00 81.62 82 LEU A C 1
ATOM 650 O O . LEU A 1 82 ? -8.648 7.332 25.864 1.00 81.62 82 LEU A O 1
ATOM 654 N N . THR A 1 83 ? -9.361 6.582 27.859 1.00 83.00 83 THR A N 1
ATOM 655 C CA . THR A 1 83 ? -9.708 5.235 27.382 1.00 83.00 83 THR A CA 1
ATOM 656 C C . THR A 1 83 ? -10.830 5.256 26.340 1.00 83.00 83 THR A C 1
ATOM 658 O O . THR A 1 83 ? -10.731 4.567 25.328 1.00 83.00 83 THR A O 1
ATOM 661 N N . LEU A 1 84 ? -11.875 6.071 26.530 1.00 79.00 84 LEU A N 1
ATOM 662 C CA . LEU A 1 84 ? -12.968 6.202 25.553 1.00 79.00 84 LEU A CA 1
ATOM 663 C C . LEU A 1 84 ? -12.504 6.846 24.236 1.00 79.00 84 LEU A C 1
ATOM 665 O O . LEU A 1 84 ? -12.878 6.389 23.156 1.00 79.00 84 LEU A O 1
ATOM 669 N N . VAL A 1 85 ? -11.664 7.883 24.311 1.00 81.81 85 VAL A N 1
ATOM 670 C CA . VAL A 1 85 ? -11.055 8.505 23.122 1.00 81.81 85 VAL A CA 1
ATOM 671 C C . VAL A 1 85 ? -10.142 7.512 22.403 1.00 81.81 85 VAL A C 1
ATOM 673 O O . VAL A 1 85 ? -10.172 7.432 21.176 1.00 81.81 85 VAL A O 1
ATOM 676 N N . TRP A 1 86 ? -9.368 6.721 23.150 1.00 88.19 86 TRP A N 1
ATOM 677 C CA . TRP A 1 86 ? -8.516 5.677 22.588 1.00 88.19 86 TRP A CA 1
ATOM 678 C C . TRP A 1 86 ? -9.326 4.602 21.852 1.00 88.19 86 TRP A C 1
ATOM 680 O O . TRP A 1 86 ? -8.992 4.298 20.711 1.00 88.19 86 TRP A O 1
ATOM 690 N N . ILE A 1 87 ? -10.421 4.099 22.440 1.00 85.88 87 ILE A N 1
ATOM 691 C CA . ILE A 1 87 ? -11.353 3.160 21.783 1.00 85.88 87 ILE A CA 1
ATOM 692 C C . ILE A 1 87 ? -11.804 3.711 20.424 1.00 85.88 87 ILE A C 1
ATOM 694 O O . ILE A 1 87 ? -11.793 3.007 19.413 1.00 85.88 87 ILE A O 1
ATOM 698 N N . PHE A 1 88 ? -12.167 4.994 20.379 1.00 82.88 88 PHE A N 1
ATOM 699 C CA . PHE A 1 88 ? -12.598 5.620 19.137 1.00 82.88 88 PHE A CA 1
ATOM 700 C C . PHE A 1 88 ? -11.473 5.714 18.100 1.00 82.88 88 PHE A C 1
ATOM 702 O O . PHE A 1 88 ? -11.687 5.370 16.938 1.00 82.88 88 PHE A O 1
ATOM 709 N N . LEU A 1 89 ? -10.275 6.146 18.502 1.00 88.00 89 LEU A N 1
ATOM 710 C CA . LEU A 1 89 ? -9.115 6.209 17.609 1.00 88.00 89 LEU A CA 1
ATOM 711 C C . LEU A 1 89 ? -8.722 4.817 17.089 1.00 88.00 89 LEU A C 1
ATOM 713 O O . LEU A 1 89 ? -8.427 4.669 15.904 1.00 88.00 89 LEU A O 1
ATOM 717 N N . ALA A 1 90 ? -8.773 3.794 17.944 1.00 91.00 90 ALA A N 1
ATOM 718 C CA . ALA A 1 90 ? -8.509 2.410 17.570 1.00 91.00 90 ALA A CA 1
ATOM 719 C C . ALA A 1 90 ? -9.539 1.895 16.553 1.00 91.00 90 ALA A C 1
ATOM 721 O O . ALA A 1 90 ? -9.154 1.274 15.563 1.00 91.00 90 ALA A O 1
ATOM 722 N N . MET A 1 91 ? -10.826 2.205 16.740 1.00 89.50 91 MET A N 1
ATOM 723 C CA . MET A 1 91 ? -11.881 1.872 15.778 1.00 89.50 91 MET A CA 1
ATOM 724 C C . MET A 1 91 ? -11.705 2.625 14.450 1.00 89.50 91 MET A C 1
ATOM 726 O O . MET A 1 91 ? -11.823 2.030 13.379 1.00 89.50 91 MET A O 1
ATOM 730 N N . ALA A 1 92 ? -11.383 3.921 14.497 1.00 90.31 92 ALA A N 1
ATOM 731 C CA . ALA A 1 92 ? -11.124 4.724 13.304 1.00 90.31 92 ALA A CA 1
ATOM 732 C C . ALA A 1 92 ? -9.949 4.163 12.485 1.00 90.31 92 ALA A C 1
ATOM 734 O O . ALA A 1 92 ? -10.034 4.111 11.259 1.00 90.31 92 ALA A O 1
ATOM 735 N N . TYR A 1 93 ? -8.898 3.674 13.151 1.00 93.31 93 TYR A N 1
ATOM 736 C CA . TYR A 1 93 ? -7.795 2.977 12.492 1.00 93.31 93 TYR A CA 1
ATOM 737 C C . TYR A 1 93 ? -8.260 1.702 11.774 1.00 93.31 93 TYR A C 1
ATOM 739 O O . TYR A 1 93 ? -7.968 1.538 10.592 1.00 93.31 93 TYR A O 1
ATOM 747 N N . VAL A 1 94 ? -9.039 0.835 12.436 1.00 93.50 94 VAL A N 1
ATOM 748 C CA . VAL A 1 94 ? -9.572 -0.392 11.808 1.00 93.50 94 VAL A CA 1
ATOM 749 C C . VAL A 1 94 ? -10.448 -0.069 10.592 1.00 93.50 94 VAL A C 1
ATOM 751 O O . VAL A 1 94 ? -10.419 -0.786 9.592 1.00 93.50 94 VAL A O 1
ATOM 754 N N . LEU A 1 95 ? -11.216 1.022 10.638 1.00 92.19 95 LEU A N 1
ATOM 755 C CA . LEU A 1 95 ? -12.024 1.476 9.503 1.00 92.19 95 LEU A CA 1
ATOM 756 C C . LEU A 1 95 ? -11.178 2.040 8.354 1.00 92.19 95 LEU A C 1
ATOM 758 O O . LEU A 1 95 ? -11.508 1.803 7.193 1.00 92.19 95 LEU A O 1
ATOM 762 N N . ALA A 1 96 ? -10.101 2.762 8.666 1.00 93.12 96 ALA A N 1
ATOM 763 C CA . ALA A 1 96 ? -9.194 3.339 7.678 1.00 93.12 96 ALA A CA 1
ATOM 764 C C . ALA A 1 96 ? -8.221 2.312 7.074 1.00 93.12 96 ALA A C 1
ATOM 766 O O . ALA A 1 96 ? -7.718 2.533 5.975 1.00 93.12 96 ALA A O 1
ATOM 767 N N . TYR A 1 97 ? -7.976 1.190 7.758 1.00 94.38 97 TYR A N 1
ATOM 768 C CA . TYR A 1 97 ? -6.971 0.193 7.389 1.00 94.38 97 TYR A CA 1
ATOM 769 C C . TYR A 1 97 ? -7.016 -0.247 5.911 1.00 94.38 97 TYR A C 1
ATOM 771 O O . TYR A 1 97 ? -5.989 -0.102 5.247 1.00 94.38 97 TYR A O 1
ATOM 779 N N . PRO A 1 98 ? -8.158 -0.686 5.332 1.00 94.56 98 PRO A N 1
ATOM 780 C CA . PRO A 1 98 ? -8.195 -1.086 3.922 1.00 94.56 98 PRO A CA 1
ATOM 781 C C . PRO A 1 98 ? -7.808 0.045 2.974 1.00 94.56 98 PRO A C 1
ATOM 783 O O . PRO A 1 98 ? -7.147 -0.195 1.973 1.00 94.56 98 PRO A O 1
ATOM 786 N N . THR A 1 99 ? -8.212 1.276 3.288 1.00 93.25 99 THR A N 1
ATOM 787 C CA . THR A 1 99 ? -7.913 2.449 2.463 1.00 93.25 99 THR A CA 1
ATOM 788 C C . THR A 1 99 ? -6.424 2.767 2.489 1.00 93.25 99 THR A C 1
ATOM 790 O O . THR A 1 99 ? -5.860 3.105 1.455 1.00 93.25 99 THR A O 1
ATOM 793 N N . ILE A 1 100 ? -5.770 2.644 3.649 1.00 92.06 100 ILE A N 1
ATOM 794 C CA . ILE A 1 100 ? -4.327 2.897 3.763 1.00 92.06 100 ILE A CA 1
ATOM 795 C C . ILE A 1 100 ? -3.535 1.789 3.054 1.00 92.06 100 ILE A C 1
ATOM 797 O O . ILE A 1 100 ? -2.569 2.090 2.359 1.00 92.06 100 ILE A O 1
ATOM 801 N N . VAL A 1 101 ? -3.957 0.525 3.183 1.00 93.00 101 VAL A N 1
ATOM 802 C CA . VAL A 1 101 ? -3.343 -0.609 2.470 1.00 93.00 101 VAL A CA 1
ATOM 803 C C . VAL A 1 101 ? -3.474 -0.438 0.955 1.00 93.00 101 VAL A C 1
ATOM 805 O O . VAL A 1 101 ? -2.464 -0.511 0.263 1.00 93.00 101 VAL A O 1
ATOM 808 N N . SER A 1 102 ? -4.675 -0.119 0.469 1.00 92.19 102 SER A N 1
ATOM 809 C CA . SER A 1 102 ? -4.941 0.127 -0.955 1.00 92.19 102 SER A CA 1
ATOM 810 C C . SER A 1 102 ? -4.167 1.339 -1.482 1.00 92.19 102 SER A C 1
ATOM 812 O O . SER A 1 102 ? -3.662 1.316 -2.595 1.00 92.19 102 SER A O 1
ATOM 814 N N . ALA A 1 103 ? -3.980 2.384 -0.667 1.00 90.31 103 ALA A N 1
ATOM 815 C CA . ALA A 1 103 ? -3.141 3.525 -1.034 1.00 90.31 103 ALA A CA 1
ATOM 816 C C . ALA A 1 103 ? -1.639 3.186 -1.088 1.00 90.31 103 ALA A C 1
ATOM 818 O O . ALA A 1 103 ? -0.880 3.877 -1.769 1.00 90.31 103 ALA A O 1
ATOM 819 N N . ALA A 1 104 ? -1.193 2.166 -0.349 1.00 90.25 104 ALA A N 1
ATOM 820 C CA . ALA A 1 104 ? 0.199 1.731 -0.340 1.00 90.25 104 ALA A CA 1
ATOM 821 C C . ALA A 1 104 ? 0.542 0.841 -1.540 1.00 90.25 104 ALA A C 1
ATOM 823 O O . ALA A 1 104 ? 1.682 0.886 -2.009 1.00 90.25 104 ALA A O 1
ATOM 824 N N . SER A 1 105 ? -0.412 0.056 -2.043 1.00 90.25 105 SER A N 1
ATOM 825 C CA . SER A 1 105 ? -0.278 -0.683 -3.298 1.00 90.25 105 SER A CA 1
ATOM 826 C C . SER A 1 105 ? -0.578 0.218 -4.491 1.00 90.25 105 SER A C 1
ATOM 828 O O . SER A 1 105 ? -1.515 1.008 -4.482 1.00 90.25 105 SER A O 1
ATOM 830 N N . SER A 1 106 ? 0.241 0.139 -5.535 1.00 84.62 106 SER A N 1
ATOM 831 C CA . SER A 1 106 ? -0.015 0.895 -6.756 1.00 84.62 106 SER A CA 1
ATOM 832 C C . SER A 1 106 ? 0.504 0.175 -7.993 1.00 84.62 106 SER A C 1
ATOM 834 O O . SER A 1 106 ? 1.430 -0.641 -7.955 1.00 84.62 106 SER A O 1
ATOM 836 N N . LEU A 1 107 ? -0.120 0.517 -9.116 1.00 84.25 107 LEU A N 1
ATOM 837 C CA . LEU A 1 107 ? 0.243 0.083 -10.454 1.00 84.25 107 LEU A CA 1
ATOM 838 C C . LEU A 1 107 ? 1.156 1.143 -11.067 1.00 84.25 107 LEU A C 1
ATOM 840 O O . LEU A 1 107 ? 0.734 2.279 -11.285 1.00 84.25 107 LEU A O 1
ATOM 844 N N . VAL A 1 108 ? 2.390 0.766 -11.385 1.00 81.94 108 VAL A N 1
ATOM 845 C CA . VAL A 1 108 ? 3.358 1.656 -12.035 1.00 81.94 108 VAL A CA 1
ATOM 846 C C . VAL A 1 108 ? 3.648 1.121 -13.437 1.00 81.94 108 VAL A C 1
ATOM 848 O O . VAL A 1 108 ? 3.774 -0.089 -13.643 1.00 81.94 108 VAL A O 1
ATOM 851 N N . GLY A 1 109 ? 3.712 2.012 -14.430 1.00 80.25 109 GLY A N 1
ATOM 852 C CA . GLY A 1 109 ? 4.218 1.648 -15.755 1.00 80.25 109 GLY A CA 1
ATOM 853 C C . GLY A 1 109 ? 5.669 1.196 -15.621 1.00 80.25 109 GLY A C 1
ATOM 854 O O . GLY A 1 109 ? 6.453 1.855 -14.940 1.00 80.25 109 GLY A O 1
ATOM 855 N N . ALA A 1 110 ? 6.028 0.061 -16.217 1.00 79.44 110 ALA A N 1
ATOM 856 C CA . ALA A 1 110 ? 7.418 -0.362 -16.220 1.00 79.44 110 ALA A CA 1
ATOM 857 C C . ALA A 1 110 ? 8.236 0.727 -16.912 1.00 79.44 110 ALA A C 1
ATOM 859 O O . ALA A 1 110 ? 7.831 1.254 -17.942 1.00 79.44 110 ALA A O 1
ATOM 860 N N . THR A 1 111 ? 9.374 1.090 -16.343 1.00 82.44 111 THR A N 1
ATOM 861 C CA . THR A 1 111 ? 10.287 2.023 -16.994 1.00 82.44 111 THR A CA 1
ATOM 862 C C . THR A 1 111 ? 11.357 1.241 -17.723 1.00 82.44 111 THR A C 1
ATOM 864 O O . THR A 1 111 ? 11.931 0.310 -17.155 1.00 82.44 111 THR A O 1
ATOM 867 N N . THR A 1 112 ? 11.658 1.650 -18.947 1.00 81.56 112 THR A N 1
ATOM 868 C CA . THR A 1 112 ? 12.865 1.217 -19.641 1.00 81.56 112 THR A CA 1
ATOM 869 C C . THR A 1 112 ? 13.893 2.341 -19.633 1.00 81.56 112 THR A C 1
ATOM 871 O O . THR A 1 112 ? 13.552 3.529 -19.593 1.00 81.56 112 THR A O 1
ATOM 874 N N . THR A 1 113 ? 15.166 1.968 -19.626 1.00 85.56 113 THR A N 1
ATOM 875 C CA . THR A 1 113 ? 16.258 2.915 -19.814 1.00 85.56 113 THR A CA 1
ATOM 876 C C . THR A 1 113 ? 16.338 3.283 -21.290 1.00 85.56 113 THR A C 1
ATOM 878 O O . THR A 1 113 ? 16.250 2.436 -22.179 1.00 85.56 113 THR A O 1
ATOM 881 N N . ALA A 1 114 ? 16.495 4.570 -21.554 1.00 86.31 114 ALA A N 1
ATOM 882 C CA . ALA A 1 114 ? 16.622 5.126 -22.885 1.00 86.31 114 ALA A CA 1
ATOM 883 C C . ALA A 1 114 ? 17.735 6.171 -22.913 1.00 86.31 114 ALA A C 1
ATOM 885 O O . ALA A 1 114 ? 18.083 6.769 -21.895 1.00 86.31 114 ALA A O 1
ATOM 886 N N . ILE A 1 115 ? 18.297 6.397 -24.090 1.00 86.38 115 ILE A N 1
ATOM 887 C CA . ILE A 1 115 ? 19.303 7.429 -24.318 1.00 86.38 115 ILE A CA 1
ATOM 888 C C . ILE A 1 115 ? 18.616 8.633 -24.947 1.00 86.38 115 ILE A C 1
ATOM 890 O O . ILE A 1 115 ? 17.869 8.488 -25.912 1.00 86.38 115 ILE A O 1
ATOM 894 N N . SER A 1 116 ? 18.865 9.818 -24.394 1.00 87.06 116 SER A N 1
ATOM 895 C CA . SER A 1 116 ? 18.441 11.084 -24.984 1.00 87.06 116 SER A CA 1
ATOM 896 C C . SER A 1 116 ? 19.299 11.384 -26.207 1.00 87.06 116 SER A C 1
ATOM 898 O O . SER A 1 116 ? 20.528 11.410 -26.127 1.00 87.06 116 SER A O 1
ATOM 900 N N . LEU A 1 117 ? 18.662 11.642 -27.343 1.00 87.00 117 LEU A N 1
ATOM 901 C CA . LEU A 1 117 ? 19.342 11.952 -28.593 1.00 87.00 117 LEU A CA 1
ATOM 902 C C . LEU A 1 117 ? 19.483 13.472 -28.777 1.00 87.00 117 LEU A C 1
ATOM 904 O O . LEU A 1 117 ? 18.677 14.247 -28.256 1.00 87.00 117 LEU A O 1
ATOM 908 N N . PRO A 1 118 ? 20.466 13.931 -29.576 1.00 83.38 118 PRO A N 1
ATOM 909 C CA . PRO A 1 118 ? 20.650 15.351 -29.890 1.00 83.38 118 PRO A CA 1
ATOM 910 C C . PRO A 1 118 ? 19.455 16.005 -30.600 1.00 83.38 118 PRO A C 1
ATOM 912 O O . PRO A 1 118 ? 19.323 17.223 -30.581 1.00 83.38 118 PRO A O 1
ATOM 915 N N . ASN A 1 119 ? 18.594 15.210 -31.242 1.00 84.88 119 ASN A N 1
ATOM 916 C CA . ASN A 1 119 ? 17.382 15.662 -31.931 1.00 84.88 119 ASN A CA 1
ATOM 917 C C . ASN A 1 119 ? 16.159 15.762 -30.997 1.00 84.88 119 ASN A C 1
ATOM 919 O O . ASN A 1 119 ? 15.036 15.856 -31.486 1.00 84.88 119 ASN A O 1
ATOM 923 N N . ASN A 1 120 ? 16.366 15.736 -29.674 1.00 81.94 120 ASN A N 1
ATOM 924 C CA . ASN A 1 120 ? 15.308 15.743 -28.660 1.00 81.94 120 ASN A CA 1
ATOM 925 C C . ASN A 1 120 ? 14.417 14.480 -28.667 1.00 81.94 120 ASN A C 1
ATOM 927 O O . ASN A 1 120 ? 13.367 14.468 -28.026 1.00 81.94 120 ASN A O 1
ATOM 931 N N . GLY A 1 121 ? 14.828 13.433 -29.393 1.00 84.62 121 GLY A N 1
ATOM 932 C CA . GLY A 1 121 ? 14.229 12.100 -29.353 1.00 84.62 121 GLY A CA 1
ATOM 933 C C . GLY A 1 121 ? 14.847 11.218 -28.267 1.00 84.62 121 GLY A C 1
ATOM 934 O O . GLY A 1 121 ? 15.839 11.583 -27.631 1.00 84.62 121 GLY A O 1
ATOM 935 N N . THR A 1 122 ? 14.275 10.033 -28.072 1.00 86.38 122 THR A N 1
ATOM 936 C CA . THR A 1 122 ? 14.780 9.013 -27.147 1.00 86.38 122 THR A CA 1
ATOM 937 C C . THR A 1 122 ? 14.868 7.665 -27.851 1.00 86.38 122 THR A C 1
ATOM 939 O O . THR A 1 122 ? 13.997 7.317 -28.641 1.00 86.38 122 THR A O 1
ATOM 942 N N . ALA A 1 123 ? 15.922 6.904 -27.565 1.00 85.69 123 ALA A N 1
ATOM 943 C CA . ALA A 1 123 ? 16.093 5.550 -28.082 1.00 85.69 123 ALA A CA 1
ATOM 944 C C . ALA A 1 123 ? 16.128 4.563 -26.915 1.00 85.69 123 ALA A C 1
ATOM 946 O O . ALA A 1 123 ? 16.905 4.791 -25.978 1.00 85.69 123 ALA A O 1
ATOM 947 N N . PRO A 1 124 ? 15.332 3.480 -26.945 1.00 86.44 124 PRO A N 1
ATOM 948 C CA . PRO A 1 124 ? 15.470 2.387 -25.993 1.00 86.44 124 PRO A CA 1
ATOM 949 C C . PRO A 1 124 ? 16.913 1.883 -25.965 1.00 86.44 124 PRO A C 1
ATOM 951 O O . PRO A 1 124 ? 17.557 1.751 -27.004 1.00 86.44 124 PRO A O 1
ATOM 954 N N . LEU A 1 125 ? 17.435 1.628 -24.766 1.00 83.62 125 LEU A N 1
ATOM 955 C CA . LEU A 1 125 ? 18.848 1.307 -24.577 1.00 83.62 125 LEU A CA 1
ATOM 956 C C . LEU A 1 125 ? 19.283 0.053 -25.357 1.00 83.62 125 LEU A C 1
ATOM 958 O O . LEU A 1 125 ? 20.389 0.020 -25.892 1.00 83.62 125 LEU A O 1
ATOM 962 N N . GLU A 1 126 ? 18.420 -0.963 -25.415 1.00 80.38 126 GLU A N 1
ATOM 963 C CA . GLU A 1 126 ? 18.686 -2.215 -26.133 1.00 80.38 126 GLU A CA 1
ATOM 964 C C . GLU A 1 126 ? 18.808 -1.970 -27.644 1.00 80.38 126 GLU A C 1
ATOM 966 O O . GLU A 1 126 ? 19.875 -2.222 -28.206 1.00 80.38 126 GLU A O 1
ATOM 971 N N . ASP A 1 127 ? 17.787 -1.367 -28.260 1.00 83.88 127 ASP A N 1
ATOM 972 C CA . ASP A 1 127 ? 17.762 -1.048 -29.696 1.00 83.88 127 ASP A CA 1
ATOM 973 C C . ASP A 1 127 ? 18.905 -0.104 -30.091 1.00 83.88 127 ASP A C 1
ATOM 975 O O . ASP A 1 127 ? 19.542 -0.256 -31.134 1.00 83.88 127 ASP A O 1
ATOM 979 N N . PHE A 1 128 ? 19.218 0.865 -29.229 1.00 85.06 128 PHE A N 1
ATOM 980 C CA . PHE A 1 128 ? 20.316 1.795 -29.452 1.00 85.06 128 PHE A CA 1
ATOM 981 C C . PHE A 1 128 ? 21.673 1.089 -29.517 1.00 85.06 128 PHE A C 1
ATOM 983 O O . PHE A 1 128 ? 22.532 1.495 -30.295 1.00 85.06 128 PHE A O 1
ATOM 990 N N . PHE A 1 129 ? 21.897 0.024 -28.739 1.00 80.00 129 PHE A N 1
ATOM 991 C CA . PHE A 1 129 ? 23.170 -0.700 -28.785 1.00 80.00 129 PHE A CA 1
ATOM 992 C C . PHE A 1 129 ? 23.329 -1.613 -29.994 1.00 80.00 129 PHE A C 1
ATOM 994 O O . PHE A 1 129 ? 24.468 -1.945 -30.339 1.00 80.00 129 PHE A O 1
ATOM 1001 N N . GLU A 1 130 ? 22.239 -1.984 -30.659 1.00 83.06 130 GLU A N 1
ATOM 1002 C CA . GLU A 1 130 ? 22.300 -2.721 -31.921 1.00 83.06 130 GLU A CA 1
ATOM 1003 C C . GLU A 1 130 ? 22.770 -1.838 -33.088 1.00 83.06 130 GLU A C 1
ATOM 1005 O O . GLU A 1 130 ? 23.315 -2.348 -34.068 1.00 83.06 130 GLU A O 1
ATOM 1010 N N . THR A 1 131 ? 22.665 -0.510 -32.968 1.00 87.19 131 THR A N 1
ATOM 1011 C CA . THR A 1 131 ? 23.027 0.442 -34.030 1.00 87.19 131 THR A CA 1
ATOM 1012 C C . THR A 1 131 ? 24.452 1.005 -33.932 1.00 87.19 131 THR A C 1
ATOM 1014 O O . THR A 1 131 ? 24.746 2.120 -34.391 1.00 87.19 131 THR A O 1
ATOM 1017 N N . ALA A 1 132 ? 25.375 0.237 -33.344 1.00 86.44 132 ALA A N 1
ATOM 1018 C CA . ALA A 1 132 ? 26.787 0.605 -33.272 1.00 86.44 132 ALA A CA 1
ATOM 1019 C C . ALA A 1 132 ? 27.345 0.894 -34.676 1.00 86.44 132 ALA A C 1
ATOM 1021 O O . ALA A 1 132 ? 27.216 0.080 -35.593 1.00 86.44 132 ALA A O 1
ATOM 1022 N N . SER A 1 133 ? 27.971 2.058 -34.858 1.00 87.88 133 SER A N 1
ATOM 1023 C CA . SER A 1 133 ? 28.441 2.520 -36.166 1.00 87.88 133 SER A CA 1
ATOM 1024 C C . SER A 1 133 ? 29.726 3.351 -36.101 1.00 87.88 133 SER A C 1
ATOM 1026 O O . SER A 1 133 ? 30.041 4.020 -35.111 1.00 87.88 133 SER A O 1
ATOM 1028 N N . TYR A 1 134 ? 30.474 3.312 -37.201 1.00 87.50 134 TYR A N 1
ATOM 1029 C CA . TYR A 1 134 ? 31.605 4.188 -37.481 1.00 87.50 134 TYR A CA 1
ATOM 1030 C C . TYR A 1 134 ? 31.119 5.389 -38.283 1.00 87.50 134 TYR A C 1
ATOM 1032 O O . TYR A 1 134 ? 30.396 5.231 -39.263 1.00 87.50 134 TYR A O 1
ATOM 1040 N N . ARG A 1 135 ? 31.550 6.588 -37.901 1.00 89.38 135 ARG A N 1
ATOM 1041 C CA . ARG A 1 135 ? 31.387 7.812 -38.681 1.00 89.38 135 ARG A CA 1
ATOM 1042 C C . ARG A 1 135 ? 32.745 8.224 -39.235 1.00 89.38 135 ARG A C 1
ATOM 1044 O O . ARG A 1 135 ? 33.674 8.481 -38.471 1.00 89.38 135 ARG A O 1
ATOM 1051 N N . LEU A 1 136 ? 32.827 8.313 -40.554 1.00 88.69 136 LEU A N 1
ATOM 1052 C CA . LEU A 1 136 ? 34.022 8.659 -41.308 1.00 88.69 136 LEU A CA 1
ATOM 1053 C C . LEU A 1 136 ? 33.777 9.974 -42.053 1.00 88.69 136 LEU A C 1
ATOM 1055 O O . LEU A 1 136 ? 32.856 10.072 -42.864 1.00 88.69 136 LEU A O 1
ATOM 1059 N N . ASN A 1 137 ? 34.600 10.981 -41.779 1.00 89.06 137 ASN A N 1
ATOM 1060 C CA . ASN A 1 137 ? 34.569 12.266 -42.478 1.00 89.06 137 ASN A CA 1
ATOM 1061 C C . ASN A 1 137 ? 35.868 12.454 -43.271 1.00 89.06 137 ASN A C 1
ATOM 1063 O O . ASN A 1 137 ? 36.914 11.971 -42.845 1.00 89.06 137 ASN A O 1
ATOM 1067 N N . HIS A 1 138 ? 35.818 13.198 -44.381 1.00 87.50 138 HIS A N 1
ATOM 1068 C CA . HIS A 1 138 ? 36.984 13.479 -45.242 1.00 87.50 138 HIS A CA 1
ATOM 1069 C C . HIS A 1 138 ? 37.687 12.212 -45.770 1.00 87.50 138 HIS A C 1
ATOM 1071 O O . HIS A 1 138 ? 38.910 12.138 -45.827 1.00 87.50 138 HIS A O 1
ATOM 1077 N N . THR A 1 139 ? 36.904 11.210 -46.176 1.00 84.38 139 THR A N 1
ATOM 1078 C CA . THR A 1 139 ? 37.408 9.886 -46.586 1.00 84.38 139 THR A CA 1
ATOM 1079 C C . THR A 1 139 ? 38.266 9.898 -47.851 1.00 84.38 139 THR A C 1
ATOM 1081 O O . THR A 1 139 ? 39.031 8.961 -48.064 1.00 84.38 139 THR A O 1
ATOM 1084 N N . GLY A 1 140 ? 38.145 10.927 -48.698 1.00 82.50 140 GLY A N 1
ATOM 1085 C CA . GLY A 1 140 ? 38.823 11.002 -49.999 1.00 82.50 140 GLY A CA 1
ATOM 1086 C C . GLY A 1 140 ? 38.284 10.018 -51.044 1.00 82.50 140 GLY A C 1
ATOM 1087 O O . GLY A 1 140 ? 38.931 9.807 -52.064 1.00 82.50 140 GLY A O 1
ATOM 1088 N N . LEU A 1 141 ? 37.124 9.405 -50.785 1.00 85.75 141 LEU A N 1
ATOM 1089 C CA . LEU A 1 141 ? 36.462 8.468 -51.692 1.00 85.75 141 LEU A CA 1
ATOM 1090 C C . LEU A 1 141 ? 35.445 9.205 -52.571 1.00 85.75 141 LEU A C 1
ATOM 1092 O O . LEU A 1 141 ? 34.541 9.867 -52.055 1.00 85.75 141 LEU A O 1
ATOM 1096 N N . ASP A 1 142 ? 35.553 9.036 -53.887 1.00 81.19 142 ASP A N 1
ATOM 1097 C CA . ASP A 1 142 ? 34.606 9.612 -54.841 1.00 81.19 142 ASP A CA 1
ATOM 1098 C C . ASP A 1 142 ? 33.216 8.967 -54.705 1.00 81.19 142 ASP A C 1
ATOM 1100 O O . ASP A 1 142 ? 33.074 7.745 -54.641 1.00 81.19 142 ASP A O 1
ATOM 1104 N N . GLY A 1 143 ? 32.170 9.797 -54.666 1.00 80.69 143 GLY A N 1
ATOM 1105 C CA . GLY A 1 143 ? 30.772 9.347 -54.611 1.00 80.69 143 GLY A CA 1
ATOM 1106 C C . GLY A 1 143 ? 30.246 8.962 -53.222 1.00 80.69 143 GLY A C 1
ATOM 1107 O O . GLY A 1 143 ? 29.085 8.571 -53.113 1.00 80.69 143 GLY A O 1
ATOM 1108 N N . MET A 1 144 ? 31.048 9.102 -52.162 1.00 81.94 144 MET A N 1
ATOM 1109 C CA . MET A 1 144 ? 30.607 8.881 -50.780 1.00 81.94 144 MET A CA 1
ATOM 1110 C C . MET A 1 144 ? 30.102 10.177 -50.120 1.00 81.94 144 MET A C 1
ATOM 1112 O O . MET A 1 144 ? 30.575 11.268 -50.448 1.00 81.94 144 MET A O 1
ATOM 1116 N N . PRO A 1 145 ? 29.145 10.094 -49.175 1.00 83.62 145 PRO A N 1
ATOM 1117 C CA . PRO A 1 145 ? 28.678 11.261 -48.433 1.00 83.62 145 PRO A CA 1
ATOM 1118 C C . PRO A 1 145 ? 29.796 11.874 -47.575 1.00 83.62 145 PRO A C 1
ATOM 1120 O O . PRO A 1 145 ? 30.700 11.179 -47.114 1.00 83.62 145 PRO A O 1
ATOM 1123 N N . SER A 1 146 ? 29.696 13.182 -47.307 1.00 82.12 146 SER A N 1
ATOM 1124 C CA . SER A 1 146 ? 30.681 13.932 -46.506 1.00 82.12 146 SER A CA 1
ATOM 1125 C C . SER A 1 146 ? 30.839 13.406 -45.076 1.00 82.12 146 SER A C 1
ATOM 1127 O O . SER A 1 146 ? 31.926 13.500 -44.504 1.00 82.12 146 SER A O 1
ATOM 1129 N N . SER A 1 147 ? 29.766 12.838 -44.518 1.00 87.50 147 SER A N 1
ATOM 1130 C CA . SER A 1 147 ? 29.783 12.047 -43.291 1.00 87.50 147 SER A CA 1
ATOM 1131 C C . SER A 1 147 ? 29.245 10.656 -43.596 1.00 87.50 147 SER A C 1
ATOM 1133 O O . SER A 1 147 ? 28.035 10.448 -43.700 1.00 87.50 147 SER A O 1
ATOM 1135 N N . TRP A 1 148 ? 30.156 9.708 -43.791 1.00 89.38 148 TRP A N 1
ATOM 1136 C CA . TRP A 1 148 ? 29.820 8.326 -44.093 1.00 89.38 148 TRP A CA 1
ATOM 1137 C C . TRP A 1 148 ? 29.642 7.545 -42.794 1.00 89.38 148 TRP A C 1
ATOM 1139 O O . TRP A 1 148 ? 30.579 7.416 -42.006 1.00 89.38 148 TRP A O 1
ATOM 1149 N N . ILE A 1 149 ? 28.421 7.068 -42.549 1.00 89.06 149 ILE A N 1
ATOM 1150 C CA . ILE A 1 149 ? 28.074 6.271 -41.371 1.00 89.06 149 ILE A CA 1
ATOM 1151 C C . ILE A 1 149 ? 27.935 4.814 -41.804 1.00 89.06 149 ILE A C 1
ATOM 1153 O O . ILE A 1 149 ? 27.172 4.513 -42.720 1.00 89.06 149 ILE A O 1
ATOM 1157 N N . VAL A 1 150 ? 28.674 3.922 -41.148 1.00 88.56 150 VAL A N 1
ATOM 1158 C CA . VAL A 1 150 ? 28.736 2.493 -41.475 1.00 88.56 150 VAL A CA 1
ATOM 1159 C C . VAL A 1 150 ? 28.465 1.679 -40.221 1.00 88.56 150 VAL A C 1
ATOM 1161 O O . VAL A 1 150 ? 29.109 1.910 -39.198 1.00 88.56 150 VAL A O 1
ATOM 1164 N N . SER A 1 151 ? 27.530 0.729 -40.283 1.00 87.94 151 SER A N 1
ATOM 1165 C CA . SER A 1 151 ? 27.261 -0.168 -39.155 1.00 87.94 151 SER A CA 1
ATOM 1166 C C . SER A 1 151 ? 28.465 -1.063 -38.879 1.00 87.94 151 SER A C 1
ATOM 1168 O O . SER A 1 151 ? 29.089 -1.573 -39.806 1.00 87.94 151 SER A O 1
ATOM 1170 N N . VAL A 1 152 ? 28.772 -1.303 -37.604 1.00 84.31 152 VAL A N 1
ATOM 1171 C CA . VAL A 1 152 ? 29.850 -2.218 -37.194 1.00 84.31 152 VAL A CA 1
ATOM 1172 C C . VAL A 1 152 ? 29.626 -3.630 -37.749 1.00 84.31 152 VAL A C 1
ATOM 1174 O O . VAL A 1 152 ? 30.594 -4.313 -38.084 1.00 84.31 152 VAL A O 1
ATOM 1177 N N . ASN A 1 153 ? 28.365 -4.042 -37.906 1.00 83.62 153 ASN A N 1
ATOM 1178 C CA . ASN A 1 153 ? 28.000 -5.361 -38.427 1.00 83.62 153 ASN A CA 1
ATOM 1179 C C . ASN A 1 153 ? 28.387 -5.548 -39.902 1.00 83.62 153 ASN A C 1
ATOM 1181 O O . ASN A 1 153 ? 28.720 -6.660 -40.307 1.00 83.62 153 ASN A O 1
ATOM 1185 N N . ASP A 1 154 ? 28.412 -4.464 -40.680 1.00 86.00 154 ASP A N 1
ATOM 1186 C CA . ASP A 1 154 ? 28.791 -4.488 -42.097 1.00 86.00 154 ASP A CA 1
ATOM 1187 C C . ASP A 1 154 ? 30.320 -4.492 -42.282 1.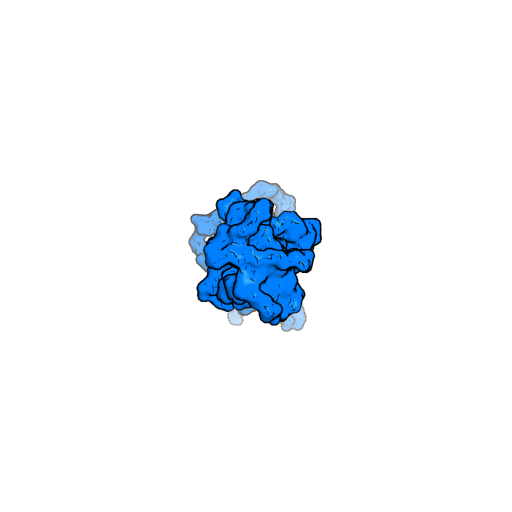00 86.00 154 ASP A C 1
ATOM 1189 O O . ASP A 1 154 ? 30.833 -4.720 -43.382 1.00 86.00 154 ASP A O 1
ATOM 1193 N N . VAL A 1 155 ? 31.082 -4.229 -41.213 1.00 82.44 155 VAL A N 1
ATOM 1194 C CA . VAL A 1 155 ? 32.542 -4.114 -41.262 1.00 82.44 155 VAL A CA 1
ATOM 1195 C C . VAL A 1 155 ? 33.203 -5.443 -40.923 1.00 82.44 155 VAL A C 1
ATOM 1197 O O . VAL A 1 155 ? 33.146 -5.957 -39.804 1.00 82.44 155 VAL A O 1
ATOM 1200 N N . THR A 1 156 ? 33.915 -5.980 -41.911 1.00 79.75 156 THR A N 1
ATOM 1201 C CA . THR A 1 156 ? 34.599 -7.277 -41.812 1.00 79.75 156 THR A CA 1
ATOM 1202 C C . THR A 1 156 ? 36.032 -7.135 -41.301 1.00 79.75 156 THR A C 1
ATOM 1204 O O . THR A 1 156 ? 36.468 -7.921 -40.458 1.00 79.75 156 THR A O 1
ATOM 1207 N N . ARG A 1 157 ? 36.767 -6.120 -41.777 1.00 76.56 157 ARG A N 1
ATOM 1208 C CA . ARG A 1 157 ? 38.148 -5.807 -41.373 1.00 76.56 157 ARG A CA 1
ATOM 1209 C C . ARG A 1 157 ? 38.390 -4.300 -41.357 1.00 76.56 157 ARG A C 1
ATOM 1211 O O . ARG A 1 157 ? 37.884 -3.575 -42.212 1.00 76.56 157 ARG A O 1
ATOM 1218 N N . ILE A 1 158 ? 39.216 -3.867 -40.411 1.00 76.94 158 ILE A N 1
ATOM 1219 C CA . ILE A 1 158 ? 39.645 -2.477 -40.228 1.00 76.94 158 ILE A CA 1
ATOM 1220 C C . ILE A 1 158 ? 41.171 -2.390 -40.254 1.00 76.94 158 ILE A C 1
ATOM 1222 O O . ILE A 1 158 ? 41.840 -3.266 -39.705 1.00 76.94 158 ILE A O 1
ATOM 1226 N N . GLY A 1 159 ? 41.699 -1.345 -40.890 1.00 76.19 159 GLY A N 1
ATOM 1227 C CA . GLY A 1 159 ? 43.095 -0.934 -40.781 1.00 76.19 159 GLY A CA 1
ATOM 1228 C C . GLY A 1 159 ? 43.375 -0.157 -39.493 1.00 76.19 159 GLY A C 1
ATOM 1229 O O . GLY A 1 159 ? 42.455 0.236 -38.766 1.00 76.19 159 GLY A O 1
ATOM 1230 N N . ASP A 1 160 ? 44.660 0.064 -39.231 1.00 75.38 160 ASP A N 1
ATOM 1231 C CA . ASP A 1 160 ? 45.189 0.640 -37.989 1.00 75.38 160 ASP A CA 1
ATOM 1232 C C . ASP A 1 160 ? 44.582 2.011 -37.651 1.00 75.38 160 ASP A C 1
ATOM 1234 O O . ASP A 1 160 ? 44.280 2.272 -36.489 1.00 75.38 160 ASP A O 1
ATOM 1238 N N . LEU A 1 161 ? 44.289 2.841 -38.663 1.00 76.38 161 LEU A N 1
ATOM 1239 C CA . LEU A 1 161 ? 43.663 4.156 -38.482 1.00 76.38 161 LEU A CA 1
ATOM 1240 C C . LEU A 1 161 ? 42.331 4.087 -37.711 1.00 76.38 161 LEU A C 1
ATOM 1242 O O . LEU A 1 161 ? 42.071 4.893 -36.821 1.00 76.38 161 LEU A O 1
ATOM 1246 N N . VAL A 1 162 ? 41.461 3.133 -38.058 1.00 74.19 162 VAL A N 1
ATOM 1247 C CA . VAL A 1 162 ? 40.156 2.949 -37.393 1.00 74.19 162 VAL A CA 1
ATOM 1248 C C . VAL A 1 162 ? 40.319 2.120 -36.122 1.00 74.19 162 VAL A C 1
ATOM 1250 O O . VAL A 1 162 ? 39.590 2.314 -35.144 1.00 74.19 162 VAL A O 1
ATOM 1253 N N . TYR A 1 163 ? 41.283 1.199 -36.127 1.00 74.31 163 TYR A N 1
ATOM 1254 C CA . TYR A 1 163 ? 41.561 0.351 -34.985 1.00 74.31 163 TYR A CA 1
ATOM 1255 C C . TYR A 1 163 ? 41.981 1.165 -33.759 1.00 74.31 163 TYR A C 1
ATOM 1257 O O . TYR A 1 163 ? 41.331 1.051 -32.724 1.00 74.31 163 TYR A O 1
ATOM 1265 N N . ASP A 1 164 ? 42.983 2.035 -33.873 1.00 72.50 164 ASP A N 1
ATOM 1266 C CA . ASP A 1 164 ? 43.528 2.770 -32.724 1.00 72.50 164 ASP A CA 1
ATOM 1267 C C . ASP A 1 164 ? 42.490 3.657 -32.025 1.00 72.50 164 ASP A C 1
ATOM 1269 O O . ASP A 1 164 ? 42.534 3.845 -30.809 1.00 72.50 164 ASP A O 1
ATOM 1273 N N . VAL A 1 165 ? 41.516 4.168 -32.780 1.00 73.56 165 VAL A N 1
ATOM 1274 C CA . VAL A 1 165 ? 40.495 5.082 -32.256 1.00 73.56 165 VAL A CA 1
ATOM 1275 C C . VAL A 1 165 ? 39.336 4.332 -31.593 1.00 73.56 165 VAL A C 1
ATOM 1277 O O . VAL A 1 165 ? 38.760 4.829 -30.626 1.00 73.56 165 VAL A O 1
ATOM 1280 N N . CYS A 1 166 ? 38.960 3.156 -32.106 1.00 74.88 166 CYS A N 1
ATOM 1281 C CA . CYS A 1 166 ? 37.641 2.589 -31.815 1.00 74.88 166 CYS A CA 1
ATOM 1282 C C . CYS A 1 166 ? 37.602 1.117 -31.420 1.00 74.88 166 CYS A C 1
ATOM 1284 O O . CYS A 1 166 ? 36.707 0.717 -30.679 1.00 74.88 166 CYS A O 1
ATOM 1286 N N . SER A 1 167 ? 38.540 0.293 -31.881 1.00 66.06 167 SER A N 1
ATOM 1287 C CA . SER A 1 167 ? 38.487 -1.160 -31.655 1.00 66.06 167 SER A CA 1
ATOM 1288 C C . SER A 1 167 ? 38.743 -1.567 -30.199 1.00 66.06 167 SER A C 1
ATOM 1290 O O . SER A 1 167 ? 38.394 -2.676 -29.785 1.00 66.06 167 SER A O 1
ATOM 1292 N N . GLN A 1 168 ? 39.343 -0.661 -29.421 1.00 64.69 168 GLN A N 1
ATOM 1293 C CA . GLN A 1 168 ? 39.594 -0.823 -27.991 1.00 64.69 168 GLN A CA 1
ATOM 1294 C C . GLN A 1 168 ? 38.296 -0.775 -27.166 1.00 64.69 168 GLN A C 1
ATOM 1296 O O . GLN A 1 168 ? 38.300 -1.114 -25.984 1.00 64.69 168 GLN A O 1
ATOM 1301 N N . ILE A 1 169 ? 37.166 -0.394 -27.775 1.0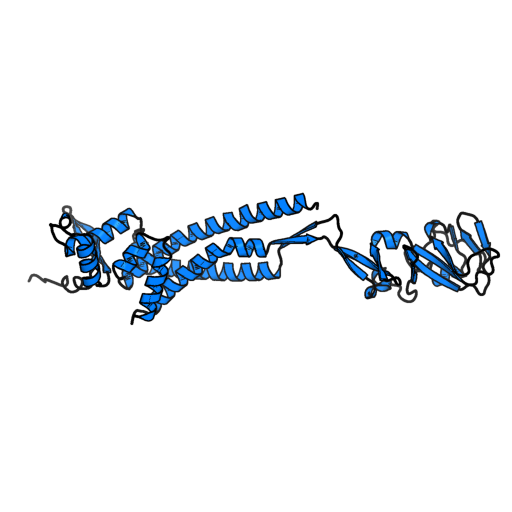0 69.94 169 ILE A N 1
ATOM 1302 C CA . ILE A 1 169 ? 35.861 -0.305 -27.119 1.00 69.94 169 ILE A CA 1
ATOM 1303 C C . ILE A 1 169 ? 35.050 -1.573 -27.420 1.00 69.94 169 ILE A C 1
ATOM 1305 O O . ILE A 1 169 ? 34.849 -1.943 -28.576 1.00 69.94 169 ILE A O 1
ATOM 1309 N N . MET A 1 170 ? 34.536 -2.230 -26.371 1.00 60.84 170 MET A N 1
ATOM 1310 C CA . MET A 1 170 ? 33.954 -3.586 -26.424 1.00 60.84 170 MET A CA 1
ATOM 1311 C C . MET A 1 170 ? 32.857 -3.822 -27.485 1.00 60.84 170 MET A C 1
ATOM 1313 O O . MET A 1 170 ? 32.657 -4.970 -27.871 1.00 60.84 170 MET A O 1
ATOM 1317 N N . ARG A 1 171 ? 32.161 -2.779 -27.963 1.00 65.94 171 ARG A N 1
ATOM 1318 C CA . ARG A 1 171 ? 31.067 -2.867 -28.956 1.00 65.94 171 ARG A CA 1
ATOM 1319 C C . ARG A 1 171 ? 31.455 -2.485 -30.388 1.00 65.94 171 ARG A C 1
ATOM 1321 O O . ARG A 1 171 ? 30.657 -2.683 -31.291 1.00 65.94 171 ARG A O 1
ATOM 1328 N N . PHE A 1 172 ? 32.668 -1.982 -30.605 1.00 69.44 172 PHE A N 1
ATOM 1329 C CA . PHE A 1 172 ? 33.159 -1.536 -31.916 1.00 69.44 172 PHE A CA 1
ATOM 1330 C C . PHE A 1 172 ? 34.220 -2.487 -32.479 1.00 69.44 172 PHE A C 1
ATOM 1332 O O . PHE A 1 172 ? 35.107 -2.083 -33.234 1.00 69.44 172 PHE A O 1
ATOM 1339 N N . LYS A 1 173 ? 34.146 -3.761 -32.083 1.00 65.75 173 LYS A N 1
ATOM 1340 C CA . LYS A 1 173 ? 34.929 -4.842 -32.678 1.00 65.75 173 LYS A CA 1
ATOM 1341 C C . LYS A 1 173 ? 34.214 -5.315 -33.938 1.00 65.75 173 LYS A C 1
ATOM 1343 O O . LYS A 1 173 ? 33.002 -5.501 -33.919 1.00 65.75 173 LYS A O 1
ATOM 1348 N N . THR A 1 174 ? 34.963 -5.509 -35.017 1.00 64.19 174 THR A N 1
ATOM 1349 C CA . THR A 1 174 ? 34.414 -6.009 -36.281 1.00 64.19 174 THR A CA 1
ATOM 1350 C C . THR A 1 174 ? 33.809 -7.400 -36.104 1.00 64.19 174 THR A C 1
ATOM 1352 O O . THR A 1 174 ? 34.319 -8.214 -35.328 1.00 64.19 174 THR A O 1
ATOM 1355 N N . ALA A 1 175 ? 32.756 -7.703 -36.868 1.00 56.62 175 ALA A N 1
ATOM 1356 C CA . ALA A 1 175 ? 32.050 -8.986 -36.805 1.00 56.62 175 ALA A CA 1
ATOM 1357 C C . ALA A 1 175 ? 32.961 -10.206 -37.080 1.00 56.62 175 ALA A C 1
ATOM 1359 O O . ALA A 1 175 ? 32.658 -11.321 -36.663 1.00 56.62 175 ALA A O 1
ATOM 1360 N N . GLY A 1 176 ? 34.100 -10.000 -37.755 1.00 55.72 176 GLY A N 1
ATOM 1361 C CA . GLY A 1 176 ? 35.068 -11.044 -38.104 1.00 55.72 176 GLY A CA 1
ATOM 1362 C C . GLY A 1 176 ? 36.198 -11.285 -37.094 1.00 55.72 176 GLY A C 1
ATOM 1363 O O . GLY A 1 176 ? 37.047 -12.131 -37.362 1.00 55.72 176 GLY A O 1
ATOM 1364 N N . GLY A 1 177 ? 36.274 -10.538 -35.983 1.00 54.47 177 GLY A N 1
ATOM 1365 C CA . GLY A 1 177 ? 37.242 -10.755 -34.892 1.00 54.47 177 GLY A CA 1
ATOM 1366 C C . GLY A 1 177 ? 38.739 -10.634 -35.236 1.00 54.47 177 GLY A C 1
ATOM 1367 O O . GLY A 1 177 ? 39.578 -10.803 -34.355 1.00 54.47 177 GLY A O 1
ATOM 1368 N N . GLY A 1 178 ? 39.106 -10.349 -36.485 1.00 53.91 178 GLY A N 1
ATOM 1369 C CA . GLY A 1 178 ? 40.492 -10.376 -36.939 1.00 53.91 178 GLY A CA 1
ATOM 1370 C C . GLY A 1 178 ? 41.087 -8.986 -37.093 1.00 53.91 178 GLY A C 1
ATOM 1371 O O . GLY A 1 178 ? 40.705 -8.253 -38.006 1.00 53.91 178 GLY A O 1
ATOM 1372 N N . TRP A 1 179 ? 42.093 -8.672 -36.272 1.00 53.91 179 TRP A N 1
ATOM 1373 C CA . TRP A 1 179 ? 43.126 -7.720 -36.675 1.00 53.91 179 TRP A CA 1
ATOM 1374 C C . TRP A 1 179 ? 43.728 -8.220 -37.980 1.00 53.91 179 TRP A C 1
ATOM 1376 O O . TRP A 1 179 ? 44.271 -9.322 -38.053 1.00 53.91 179 TRP A O 1
ATOM 1386 N N . GLY A 1 180 ? 43.491 -7.473 -39.046 1.00 50.34 180 GLY A N 1
ATOM 1387 C CA . GLY A 1 180 ? 43.518 -8.033 -40.382 1.00 50.34 180 GLY A CA 1
ATOM 1388 C C . GLY A 1 180 ? 44.784 -7.774 -41.168 1.00 50.34 180 GLY A C 1
ATOM 1389 O O . GLY A 1 180 ? 44.706 -8.009 -42.365 1.00 50.34 180 GLY A O 1
ATOM 1390 N N . GLY A 1 181 ? 45.877 -7.270 -40.577 1.00 53.06 181 GLY A N 1
ATOM 1391 C CA . GLY A 1 181 ? 47.146 -7.021 -41.283 1.00 53.06 181 GLY A CA 1
ATOM 1392 C C . GLY A 1 181 ? 46.986 -6.249 -42.600 1.00 53.06 181 GLY A C 1
ATOM 1393 O O . GLY A 1 181 ? 47.721 -6.485 -43.557 1.00 53.06 181 GLY A O 1
ATOM 1394 N N . THR A 1 182 ? 45.959 -5.405 -42.693 1.00 58.84 182 THR A N 1
ATOM 1395 C CA . THR A 1 182 ? 45.675 -4.581 -43.865 1.00 58.84 182 THR A CA 1
ATOM 1396 C C . THR A 1 182 ? 46.506 -3.305 -43.798 1.00 58.84 182 THR A C 1
ATOM 1398 O O . THR A 1 182 ? 46.905 -2.888 -42.716 1.00 58.84 182 THR A O 1
ATOM 1401 N N . SER A 1 183 ? 46.764 -2.659 -44.938 1.00 68.62 183 SER A N 1
ATOM 1402 C CA . SER A 1 183 ? 47.425 -1.349 -44.955 1.00 68.62 183 SER A CA 1
ATOM 1403 C C . SER A 1 183 ? 46.704 -0.354 -44.033 1.00 68.62 183 SER A C 1
ATOM 1405 O O . SER A 1 183 ? 45.483 -0.426 -43.893 1.00 68.62 183 SER A O 1
ATOM 1407 N N . TYR A 1 184 ? 47.461 0.580 -43.444 1.00 75.69 184 TYR A N 1
ATOM 1408 C CA . TYR A 1 184 ? 47.026 1.536 -42.410 1.00 75.69 184 TYR A CA 1
ATOM 1409 C C . TYR A 1 184 ? 45.651 2.191 -42.682 1.00 75.69 184 TYR A C 1
ATOM 1411 O O . TYR A 1 184 ? 44.839 2.330 -41.769 1.00 75.69 184 TYR A O 1
ATOM 1419 N N . ASN A 1 185 ? 45.350 2.495 -43.951 1.00 81.62 185 ASN A N 1
ATOM 1420 C CA . ASN A 1 185 ? 44.135 3.192 -44.391 1.00 81.62 185 ASN A CA 1
ATOM 1421 C C . ASN A 1 185 ? 43.011 2.302 -44.948 1.00 81.62 185 ASN A C 1
ATOM 1423 O O . ASN A 1 185 ? 41.999 2.817 -45.426 1.00 81.62 185 ASN A O 1
ATOM 1427 N N . ASN A 1 186 ? 43.174 0.983 -44.973 1.00 83.12 186 ASN A N 1
ATOM 1428 C CA . ASN A 1 186 ? 42.194 0.114 -45.619 1.00 83.12 186 ASN A CA 1
ATOM 1429 C C . ASN A 1 186 ? 40.998 -0.148 -44.695 1.00 83.12 186 ASN A C 1
ATOM 1431 O O . ASN A 1 186 ? 41.152 -0.465 -43.517 1.00 83.12 186 ASN A O 1
ATOM 1435 N N . PHE A 1 187 ? 39.794 -0.083 -45.252 1.00 83.31 187 PHE A N 1
ATOM 1436 C CA . PHE A 1 187 ? 38.536 -0.292 -44.544 1.00 83.31 187 PHE A CA 1
ATOM 1437 C C . PHE A 1 187 ? 37.628 -1.201 -45.378 1.00 83.31 187 PHE A C 1
ATOM 1439 O O . PHE A 1 187 ? 37.327 -0.880 -46.526 1.00 83.31 187 PHE A O 1
ATOM 1446 N N . ILE A 1 188 ? 37.236 -2.368 -44.846 1.00 84.31 188 ILE A N 1
ATOM 1447 C CA . ILE A 1 188 ? 36.486 -3.379 -45.609 1.00 84.31 188 ILE A CA 1
ATOM 1448 C C . ILE A 1 188 ? 35.042 -3.477 -45.116 1.00 84.31 188 ILE A C 1
ATOM 1450 O O . ILE A 1 188 ? 34.777 -4.021 -44.040 1.00 84.31 188 ILE A O 1
ATOM 1454 N N . VAL A 1 189 ? 34.107 -3.027 -45.955 1.00 84.69 189 VAL A N 1
ATOM 1455 C CA . VAL A 1 189 ? 32.659 -3.026 -45.690 1.00 84.69 189 VAL A CA 1
ATOM 1456 C C . VAL A 1 189 ? 31.971 -3.967 -46.668 1.00 84.69 189 VAL A C 1
ATOM 1458 O O . VAL A 1 189 ? 32.186 -3.851 -47.874 1.00 84.69 189 VAL A O 1
ATOM 1461 N N . ASN A 1 190 ? 31.167 -4.913 -46.177 1.00 84.19 190 ASN A N 1
ATOM 1462 C CA . ASN A 1 190 ? 30.436 -5.889 -46.998 1.00 84.19 190 ASN A CA 1
ATOM 1463 C C . ASN A 1 190 ? 31.317 -6.585 -48.058 1.00 84.19 190 ASN A C 1
ATOM 1465 O O . ASN A 1 190 ? 30.911 -6.801 -49.196 1.00 84.19 190 ASN A O 1
ATOM 1469 N N . GLY A 1 191 ? 32.569 -6.889 -47.695 1.00 80.19 191 GLY A N 1
ATOM 1470 C CA . GLY A 1 191 ? 33.559 -7.521 -48.576 1.00 80.19 191 GLY A CA 1
ATOM 1471 C C . GLY A 1 191 ? 34.247 -6.591 -49.586 1.00 80.19 191 GLY A C 1
ATOM 1472 O O . GLY A 1 191 ? 35.186 -7.025 -50.248 1.00 80.19 191 GLY A O 1
ATOM 1473 N N . THR A 1 192 ? 33.852 -5.318 -49.681 1.00 84.94 192 THR A N 1
ATOM 1474 C CA . THR A 1 192 ? 34.488 -4.323 -50.559 1.00 84.94 192 THR A CA 1
ATOM 1475 C C . THR A 1 192 ? 35.580 -3.568 -49.807 1.00 84.94 192 THR A C 1
ATOM 1477 O O . THR A 1 192 ? 35.352 -3.085 -48.700 1.00 84.94 192 THR A O 1
ATOM 1480 N N . THR A 1 193 ? 36.778 -3.471 -50.389 1.00 86.25 193 THR A N 1
ATOM 1481 C CA . THR A 1 193 ? 37.908 -2.736 -49.800 1.00 86.25 193 THR A CA 1
ATOM 1482 C C . THR A 1 193 ? 37.898 -1.277 -50.241 1.00 86.25 193 THR A C 1
ATOM 1484 O O . THR A 1 193 ? 37.973 -0.987 -51.432 1.00 86.25 193 THR A O 1
ATOM 1487 N N . TYR A 1 194 ? 37.865 -0.371 -49.269 1.00 85.94 194 TYR A N 1
ATOM 1488 C CA . TYR A 1 194 ? 38.009 1.067 -49.458 1.00 85.94 194 TYR A CA 1
ATOM 1489 C C . TYR A 1 194 ? 39.355 1.527 -48.898 1.00 85.94 194 TYR A C 1
ATOM 1491 O O . TYR A 1 194 ? 39.721 1.154 -47.783 1.00 85.94 194 TYR A O 1
ATOM 1499 N N . THR A 1 195 ? 40.082 2.348 -49.651 1.00 86.75 195 THR A N 1
ATOM 1500 C CA . THR A 1 195 ? 41.334 2.962 -49.192 1.00 86.75 195 THR A CA 1
ATOM 1501 C C . THR A 1 195 ? 41.043 4.393 -48.769 1.00 86.75 195 THR A C 1
ATOM 1503 O O . THR A 1 195 ? 40.712 5.228 -49.606 1.00 86.75 195 THR A O 1
ATOM 1506 N N . LEU A 1 196 ? 41.128 4.665 -47.470 1.00 85.44 196 LEU A N 1
ATOM 1507 C CA . LEU A 1 196 ? 40.841 5.975 -46.894 1.00 85.44 196 LEU A CA 1
ATOM 1508 C C . LEU A 1 196 ? 42.010 6.954 -47.110 1.00 85.44 196 LEU A C 1
ATOM 1510 O O . LEU A 1 196 ? 43.176 6.560 -47.189 1.00 85.44 196 LEU A O 1
ATOM 1514 N N . SER A 1 197 ? 41.708 8.250 -47.186 1.00 85.69 197 SER A N 1
ATOM 1515 C CA . SER A 1 197 ? 42.726 9.306 -47.147 1.00 85.69 197 SER A CA 1
ATOM 1516 C C . SER A 1 197 ? 43.380 9.393 -45.762 1.00 85.69 197 SER A C 1
ATOM 1518 O O . SER A 1 197 ? 42.737 9.105 -44.751 1.00 85.69 197 SER A O 1
ATOM 1520 N N . ASN A 1 198 ? 44.623 9.874 -45.693 1.00 82.94 198 ASN A N 1
ATOM 1521 C CA . ASN A 1 198 ? 45.293 10.182 -44.421 1.00 82.94 198 ASN A CA 1
ATOM 1522 C C . ASN A 1 198 ? 44.576 11.289 -43.624 1.00 82.94 198 ASN A C 1
ATOM 1524 O O . ASN A 1 198 ? 44.714 11.347 -42.407 1.00 82.94 198 ASN A O 1
ATOM 1528 N N . ASP A 1 199 ? 43.790 12.136 -44.294 1.00 85.00 199 ASP A N 1
ATOM 1529 C CA . ASP A 1 199 ? 43.019 13.216 -43.662 1.00 85.00 199 ASP A CA 1
ATOM 1530 C C . ASP A 1 199 ? 41.672 12.741 -43.081 1.00 85.00 199 ASP A C 1
ATOM 1532 O O . ASP A 1 199 ? 40.873 13.544 -42.588 1.00 85.00 199 ASP A O 1
ATOM 1536 N N . THR A 1 200 ? 41.393 11.434 -43.144 1.00 85.12 200 THR A N 1
ATOM 1537 C CA . THR A 1 200 ? 40.118 10.869 -42.696 1.00 85.12 200 THR A CA 1
ATOM 1538 C C . THR A 1 200 ? 39.969 10.996 -41.183 1.00 85.12 200 THR A C 1
ATOM 1540 O O . THR A 1 200 ? 40.785 10.501 -40.408 1.00 85.12 200 THR A O 1
ATOM 1543 N N . GLN A 1 201 ? 38.865 11.597 -40.744 1.00 86.56 201 GLN A N 1
ATOM 1544 C CA . GLN A 1 201 ? 38.509 11.680 -39.331 1.00 86.56 201 GLN A CA 1
ATOM 1545 C C . GLN A 1 201 ? 37.542 10.557 -38.966 1.00 86.56 201 GLN A C 1
ATOM 1547 O O . GLN A 1 201 ? 36.448 10.461 -39.528 1.00 86.56 201 GLN A O 1
ATOM 1552 N N . VAL A 1 202 ? 37.935 9.742 -37.987 1.00 85.88 202 VAL A N 1
ATOM 1553 C CA . VAL A 1 202 ? 37.151 8.605 -37.494 1.00 85.88 202 VAL A CA 1
ATOM 1554 C C . VAL A 1 202 ? 36.484 8.964 -36.165 1.00 85.88 202 VAL A C 1
ATOM 1556 O O . VAL A 1 202 ? 37.111 9.498 -35.247 1.00 85.88 202 VAL A O 1
ATOM 1559 N N . ALA A 1 203 ? 35.194 8.664 -36.048 1.00 87.31 203 ALA A N 1
ATOM 1560 C CA . ALA A 1 203 ? 34.443 8.734 -34.803 1.00 87.31 203 ALA A CA 1
ATOM 1561 C C . ALA A 1 203 ? 33.611 7.463 -34.623 1.00 87.31 203 ALA A C 1
ATOM 1563 O O . ALA A 1 203 ? 33.073 6.928 -35.588 1.00 87.31 203 ALA A O 1
ATOM 1564 N N . CYS A 1 204 ? 33.462 7.012 -33.382 1.00 86.00 204 CYS A N 1
ATOM 1565 C CA . CYS A 1 204 ? 32.676 5.825 -33.054 1.00 86.00 204 CYS A CA 1
ATOM 1566 C C . CYS A 1 204 ? 31.527 6.186 -32.142 1.00 86.00 204 CYS A C 1
ATOM 1568 O O . CYS A 1 204 ? 31.642 7.109 -31.338 1.00 86.00 204 CYS A O 1
ATOM 1570 N N . GLY A 1 205 ? 30.396 5.525 -32.339 1.00 87.38 205 GLY A N 1
ATOM 1571 C CA . GLY A 1 205 ? 29.143 5.920 -31.726 1.00 87.38 205 GLY A CA 1
ATOM 1572 C C . GLY A 1 205 ? 27.983 5.043 -32.166 1.00 87.38 205 GLY A C 1
ATOM 1573 O O . GLY A 1 205 ? 28.167 3.978 -32.743 1.00 87.38 205 GLY A O 1
ATOM 1574 N N . PHE A 1 206 ? 26.774 5.493 -31.890 1.00 88.31 206 PHE A N 1
ATOM 1575 C CA . PHE A 1 206 ? 25.557 4.775 -32.259 1.00 88.31 206 PHE A CA 1
ATOM 1576 C C . PHE A 1 206 ? 24.707 5.673 -33.143 1.00 88.31 206 PHE A C 1
ATOM 1578 O O . PHE A 1 206 ? 24.645 6.886 -32.910 1.00 88.31 206 PHE A O 1
ATOM 1585 N N . TYR A 1 207 ? 24.097 5.090 -34.172 1.00 88.94 207 TYR A N 1
ATOM 1586 C CA . TYR A 1 207 ? 23.277 5.815 -35.136 1.00 88.94 207 TYR A CA 1
ATOM 1587 C C . TYR A 1 207 ? 21.837 5.330 -35.065 1.00 88.94 207 TYR A C 1
ATOM 1589 O O . TYR A 1 207 ? 21.516 4.248 -35.542 1.00 88.94 207 TYR A O 1
ATOM 1597 N N . TYR A 1 208 ? 20.962 6.141 -34.485 1.00 88.56 208 TYR A N 1
ATOM 1598 C CA . TYR A 1 208 ? 19.563 5.787 -34.283 1.00 88.56 208 TYR A CA 1
ATOM 1599 C C . TYR A 1 208 ? 18.665 6.900 -34.826 1.00 88.56 208 TYR A C 1
ATOM 1601 O O . TYR A 1 208 ? 18.893 8.075 -34.536 1.00 88.56 208 TYR A O 1
ATOM 1609 N N . GLU A 1 209 ? 17.686 6.532 -35.661 1.00 84.94 209 GLU A N 1
ATOM 1610 C CA . GLU A 1 209 ? 16.679 7.429 -36.260 1.00 84.94 209 GLU A CA 1
ATOM 1611 C C . GLU A 1 209 ? 17.223 8.795 -36.729 1.00 84.94 209 GLU A C 1
ATOM 1613 O O . GLU A 1 209 ? 16.701 9.863 -36.408 1.00 84.94 209 GLU A O 1
ATOM 1618 N N . GLY A 1 210 ? 18.315 8.780 -37.500 1.00 84.00 210 GLY A N 1
ATOM 1619 C CA . GLY A 1 210 ? 18.876 9.996 -38.096 1.00 84.00 210 GLY A CA 1
ATOM 1620 C C . GLY A 1 210 ? 19.875 10.759 -37.223 1.00 84.00 210 GLY A C 1
ATOM 1621 O O . GLY A 1 210 ? 20.544 11.663 -37.728 1.00 84.00 210 GLY A O 1
ATOM 1622 N N . ALA A 1 211 ? 20.045 10.389 -35.953 1.00 87.31 211 ALA A N 1
ATOM 1623 C CA . ALA A 1 211 ? 20.991 11.013 -35.035 1.00 87.31 211 ALA A CA 1
ATOM 1624 C C . ALA A 1 211 ? 22.158 10.075 -34.695 1.00 87.31 211 ALA A C 1
ATOM 1626 O O . ALA A 1 211 ? 21.983 8.891 -34.424 1.00 87.31 211 ALA A O 1
ATOM 1627 N N . PHE A 1 212 ? 23.375 10.626 -34.682 1.00 88.00 212 PHE A N 1
ATOM 1628 C CA . PHE A 1 212 ? 24.580 9.911 -34.260 1.00 88.00 212 PHE A CA 1
ATOM 1629 C C . PHE A 1 212 ? 25.067 10.463 -32.929 1.00 88.00 212 PHE A C 1
ATOM 1631 O O . PHE A 1 212 ? 25.345 11.662 -32.814 1.00 88.00 212 PHE A O 1
ATOM 1638 N N . VAL A 1 213 ? 25.245 9.578 -31.961 1.00 87.31 213 VAL A N 1
ATOM 1639 C CA . VAL A 1 213 ? 25.790 9.913 -30.650 1.00 87.31 213 VAL A CA 1
ATOM 1640 C C . VAL A 1 213 ? 27.210 9.371 -30.576 1.00 87.31 213 VAL A C 1
ATOM 1642 O O . VAL A 1 213 ? 27.424 8.167 -30.687 1.00 87.31 213 VAL A O 1
ATOM 1645 N N . ARG A 1 214 ? 28.192 10.265 -30.422 1.00 85.75 214 ARG A N 1
ATOM 1646 C CA . ARG A 1 214 ? 29.611 9.899 -30.338 1.00 85.75 214 ARG A CA 1
ATOM 1647 C C . ARG A 1 214 ? 29.924 9.278 -28.971 1.00 85.75 214 ARG A C 1
ATOM 1649 O O . ARG A 1 214 ? 29.570 9.852 -27.946 1.00 85.75 214 ARG A O 1
ATOM 1656 N N . ALA A 1 215 ? 30.658 8.171 -28.975 1.00 79.94 215 ALA A N 1
ATOM 1657 C CA . ALA A 1 215 ? 31.254 7.569 -27.792 1.00 79.94 215 ALA A CA 1
ATOM 1658 C C . ALA A 1 215 ? 32.528 8.329 -27.384 1.00 79.94 215 ALA A C 1
ATOM 1660 O O . ALA A 1 215 ? 33.378 8.653 -28.219 1.00 79.94 215 ALA A O 1
ATOM 1661 N N . ASP A 1 216 ? 32.669 8.602 -26.089 1.00 75.00 216 ASP A N 1
ATOM 1662 C CA . ASP A 1 216 ? 33.875 9.195 -25.512 1.00 75.00 216 ASP A CA 1
ATOM 1663 C C . ASP A 1 216 ? 35.008 8.162 -25.417 1.00 75.00 216 ASP A C 1
ATOM 1665 O O . ASP A 1 216 ? 35.093 7.390 -24.467 1.00 75.00 216 ASP A O 1
ATOM 1669 N N . THR A 1 217 ? 35.909 8.167 -26.399 1.00 70.12 217 THR A N 1
ATOM 1670 C CA . THR A 1 217 ? 37.024 7.215 -26.518 1.00 70.12 217 THR A CA 1
ATOM 1671 C C . THR A 1 217 ? 38.055 7.302 -25.384 1.00 70.12 217 THR A C 1
ATOM 1673 O O . THR A 1 217 ? 38.915 6.431 -25.291 1.00 70.12 217 THR A O 1
ATOM 1676 N N . SER A 1 218 ? 37.993 8.324 -24.518 1.00 67.62 218 SER A N 1
ATOM 1677 C CA . SER A 1 218 ? 38.902 8.476 -23.370 1.00 67.62 218 SER A CA 1
ATOM 1678 C C . SER A 1 218 ? 38.512 7.618 -22.161 1.00 67.62 218 SER A C 1
ATOM 1680 O O . SER A 1 218 ? 39.336 7.363 -21.281 1.00 67.62 218 SER A O 1
ATOM 1682 N N . LYS A 1 219 ? 37.263 7.143 -22.118 1.00 64.75 219 LYS A N 1
ATOM 1683 C CA . LYS A 1 219 ? 36.718 6.354 -21.012 1.00 64.75 219 LYS A CA 1
ATOM 1684 C C . LYS A 1 219 ? 36.704 4.881 -21.404 1.00 64.75 219 LYS A C 1
ATOM 1686 O O . LYS A 1 219 ? 35.924 4.460 -22.243 1.00 64.75 219 LYS A O 1
ATOM 1691 N N . GLN A 1 220 ? 37.573 4.075 -20.801 1.00 59.72 220 GLN A N 1
ATOM 1692 C CA . GLN A 1 220 ? 37.688 2.642 -21.126 1.00 59.72 220 GLN A CA 1
ATOM 1693 C C . GLN A 1 220 ? 36.717 1.744 -20.339 1.00 59.72 220 GLN A C 1
ATOM 1695 O O . GLN A 1 220 ? 36.663 0.532 -20.548 1.00 59.72 220 GLN A O 1
ATOM 1700 N N . SER A 1 221 ? 35.959 2.316 -19.408 1.00 56.69 221 SER A N 1
ATOM 1701 C CA . SER A 1 221 ? 35.208 1.575 -18.401 1.00 56.69 221 SER A CA 1
ATOM 1702 C C . SER A 1 221 ? 33.722 1.545 -18.735 1.00 56.69 221 SER A C 1
ATOM 1704 O O . SER A 1 221 ? 33.043 2.511 -18.464 1.00 56.69 221 SER A O 1
ATOM 1706 N N . SER A 1 222 ? 33.204 0.425 -19.245 1.00 62.34 222 SER A N 1
ATOM 1707 C CA . SER A 1 222 ? 31.764 0.112 -19.370 1.00 62.34 222 SER A CA 1
ATOM 1708 C C . SER A 1 222 ? 30.879 1.082 -20.178 1.00 62.34 222 SER A C 1
ATOM 1710 O O . SER A 1 222 ? 31.083 2.285 -20.247 1.00 62.34 222 SER A O 1
ATOM 1712 N N . ILE A 1 223 ? 29.829 0.544 -20.797 1.00 63.53 223 ILE A N 1
ATOM 1713 C CA . ILE A 1 223 ? 28.930 1.306 -21.674 1.00 63.53 223 ILE A CA 1
ATOM 1714 C C . ILE A 1 223 ? 28.196 2.448 -20.939 1.00 63.53 223 ILE A C 1
ATOM 1716 O O . ILE A 1 223 ? 27.969 3.502 -21.529 1.00 63.53 223 ILE A O 1
ATOM 1720 N N . GLN A 1 224 ? 27.877 2.265 -19.653 1.00 63.09 224 GLN A N 1
ATOM 1721 C CA . GLN A 1 224 ? 27.242 3.297 -18.826 1.00 63.09 224 GLN A CA 1
ATOM 1722 C C . GLN A 1 224 ? 28.109 4.556 -18.740 1.00 63.09 224 GLN A C 1
ATOM 1724 O O . GLN A 1 224 ? 27.642 5.641 -19.064 1.00 63.09 224 GLN A O 1
ATOM 1729 N N . THR A 1 225 ? 29.410 4.411 -18.489 1.00 65.00 225 THR A N 1
ATOM 1730 C CA . THR A 1 225 ? 30.305 5.558 -18.267 1.00 65.00 225 THR A CA 1
ATOM 1731 C C . THR A 1 225 ? 30.512 6.438 -19.509 1.00 65.00 225 THR A C 1
ATOM 1733 O O . THR A 1 225 ? 30.890 7.609 -19.384 1.00 65.00 225 THR A O 1
ATOM 1736 N N . PHE A 1 226 ? 30.231 5.922 -20.714 1.00 68.94 226 PHE A N 1
ATOM 1737 C CA . PHE A 1 226 ? 30.214 6.732 -21.940 1.00 68.94 226 PHE A CA 1
ATOM 1738 C C . PHE A 1 226 ? 29.007 7.677 -22.002 1.00 68.94 226 PHE A C 1
ATOM 1740 O O . PHE A 1 226 ? 29.115 8.749 -22.596 1.00 68.94 226 PHE A O 1
ATOM 1747 N N . TYR A 1 227 ? 27.876 7.296 -21.397 1.00 72.56 227 TYR A N 1
ATOM 1748 C CA . TYR A 1 227 ? 26.577 7.944 -21.598 1.00 72.56 227 TYR A CA 1
ATOM 1749 C C . TYR A 1 227 ? 25.830 8.284 -20.304 1.00 72.56 227 TYR A C 1
ATOM 1751 O O . TYR A 1 227 ? 24.651 8.609 -20.380 1.00 72.56 227 TYR A O 1
ATOM 1759 N N . ASP A 1 228 ? 26.491 8.283 -19.143 1.00 70.50 228 ASP A N 1
ATOM 1760 C CA . ASP A 1 228 ? 25.866 8.560 -17.836 1.00 70.50 228 ASP A CA 1
ATOM 1761 C C . ASP A 1 228 ? 24.974 9.820 -17.839 1.00 70.50 228 ASP A C 1
ATOM 1763 O O . ASP A 1 228 ? 23.899 9.820 -17.248 1.00 70.50 228 ASP A O 1
ATOM 1767 N N . ASN A 1 229 ? 25.364 10.870 -18.572 1.00 78.62 229 ASN A N 1
ATOM 1768 C CA . ASN A 1 229 ? 24.610 12.131 -18.662 1.00 78.62 229 ASN A CA 1
ATOM 1769 C C . ASN A 1 229 ? 23.455 12.123 -19.686 1.00 78.62 229 ASN A C 1
ATOM 1771 O O . ASN A 1 229 ? 22.716 13.099 -19.777 1.00 78.62 229 ASN A O 1
ATOM 1775 N N . LEU A 1 230 ? 23.333 11.071 -20.496 1.00 83.00 230 LEU A N 1
ATOM 1776 C CA . LEU A 1 230 ? 22.335 10.923 -21.564 1.00 83.00 230 LEU A CA 1
ATOM 1777 C C . LEU A 1 230 ? 21.296 9.841 -21.238 1.00 83.00 230 LEU A C 1
ATOM 1779 O O . LEU A 1 230 ? 20.297 9.731 -21.948 1.00 83.00 230 LEU A O 1
ATOM 1783 N N . ILE A 1 231 ? 21.518 9.042 -20.191 1.00 84.75 231 ILE A N 1
ATOM 1784 C CA . ILE A 1 231 ? 20.587 8.000 -19.758 1.00 84.75 231 ILE A CA 1
ATOM 1785 C C . ILE A 1 231 ? 19.377 8.652 -19.082 1.00 84.75 231 ILE A C 1
ATOM 1787 O O . ILE A 1 231 ? 19.496 9.406 -18.120 1.00 84.75 231 ILE A O 1
ATOM 1791 N N . THR A 1 232 ? 18.193 8.321 -19.583 1.00 86.62 232 THR A N 1
ATOM 1792 C CA . THR A 1 232 ? 16.894 8.766 -19.077 1.00 86.62 232 THR A CA 1
ATOM 1793 C C . THR A 1 232 ? 15.964 7.563 -18.939 1.00 86.62 232 THR A C 1
ATOM 1795 O O . THR A 1 232 ? 16.134 6.552 -19.618 1.00 86.62 232 THR A O 1
ATOM 1798 N N . CYS A 1 233 ? 14.987 7.637 -18.038 1.00 85.12 233 CYS A N 1
ATOM 1799 C CA . CYS A 1 233 ? 13.980 6.587 -17.887 1.00 85.12 233 CYS A CA 1
ATOM 1800 C C . CYS A 1 233 ? 12.701 7.010 -18.605 1.00 85.12 233 CYS A C 1
ATOM 1802 O O . CYS A 1 233 ? 12.165 8.081 -18.317 1.00 85.12 233 CYS A O 1
ATOM 1804 N N . ILE A 1 234 ? 12.199 6.162 -19.502 1.00 85.38 234 ILE A N 1
ATOM 1805 C CA . ILE A 1 234 ? 10.933 6.380 -20.210 1.00 85.38 234 ILE A CA 1
ATOM 1806 C C . ILE A 1 234 ? 9.925 5.284 -19.841 1.00 85.38 234 ILE A C 1
ATOM 1808 O O . ILE A 1 234 ? 10.330 4.152 -19.554 1.00 85.38 234 ILE A O 1
ATOM 1812 N N . PRO A 1 235 ? 8.618 5.592 -19.809 1.00 81.12 235 PRO A N 1
ATOM 1813 C CA . PRO A 1 235 ? 7.597 4.581 -19.584 1.00 81.12 235 PRO A CA 1
ATOM 1814 C C . PRO A 1 235 ? 7.536 3.623 -20.778 1.00 81.12 235 PRO A C 1
ATOM 1816 O O . PRO A 1 235 ? 7.423 4.045 -21.925 1.00 81.12 235 PRO A O 1
ATOM 1819 N N . ASP A 1 236 ? 7.598 2.332 -20.489 1.00 78.94 236 ASP A N 1
ATOM 1820 C CA . ASP A 1 236 ? 7.339 1.259 -21.437 1.00 78.94 236 ASP A CA 1
ATOM 1821 C C . ASP A 1 236 ? 5.821 1.063 -21.547 1.00 78.94 236 ASP A C 1
ATOM 1823 O O . ASP A 1 236 ? 5.148 0.771 -20.554 1.00 78.94 236 ASP A O 1
ATOM 1827 N N . SER A 1 237 ? 5.264 1.283 -22.739 1.00 72.12 237 SER A N 1
ATOM 1828 C CA . SER A 1 237 ? 3.814 1.341 -22.960 1.00 72.12 237 SER A CA 1
ATOM 1829 C C . SER A 1 237 ? 3.098 0.012 -22.711 1.00 72.12 237 SER A C 1
ATOM 1831 O O . SER A 1 237 ? 1.920 0.022 -22.357 1.00 72.12 237 SER A O 1
ATOM 1833 N N . ASP A 1 238 ? 3.796 -1.120 -22.845 1.00 77.81 238 ASP A N 1
ATOM 1834 C CA . ASP A 1 238 ? 3.167 -2.450 -22.842 1.00 77.81 238 ASP A CA 1
ATOM 1835 C C . ASP A 1 238 ? 3.462 -3.265 -21.579 1.00 77.81 238 ASP A 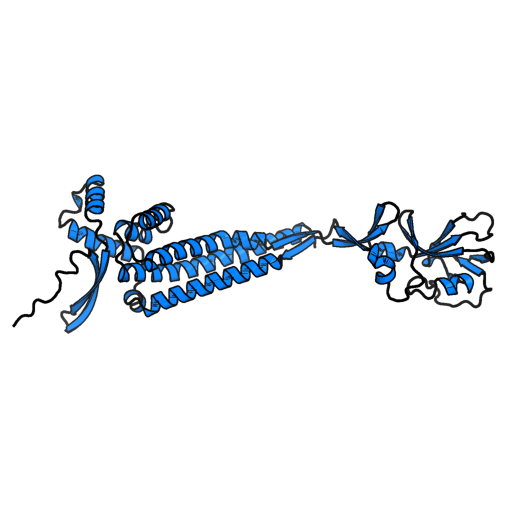C 1
ATOM 1837 O O . ASP A 1 238 ? 2.880 -4.336 -21.348 1.00 77.81 238 ASP A O 1
ATOM 1841 N N . ARG A 1 239 ? 4.352 -2.765 -20.717 1.00 83.12 239 ARG A N 1
ATOM 1842 C CA . ARG A 1 239 ? 4.746 -3.444 -19.483 1.00 83.12 239 ARG A CA 1
ATOM 1843 C C . ARG A 1 239 ? 4.309 -2.636 -18.269 1.00 83.12 239 ARG A C 1
ATOM 1845 O O . ARG A 1 239 ? 4.670 -1.486 -18.087 1.00 83.12 239 ARG A O 1
ATOM 1852 N N . TYR A 1 240 ? 3.575 -3.292 -17.379 1.00 84.62 240 TYR A N 1
ATOM 1853 C CA . TYR A 1 240 ? 3.220 -2.780 -16.057 1.00 84.62 240 TYR A CA 1
ATOM 1854 C C . TYR A 1 240 ? 3.982 -3.534 -14.978 1.00 84.62 240 TYR A C 1
ATOM 1856 O O . TYR A 1 240 ? 4.417 -4.674 -15.193 1.00 84.62 240 TYR A O 1
ATOM 1864 N N . GLN A 1 241 ? 4.114 -2.903 -13.820 1.00 85.62 241 GLN A N 1
ATOM 1865 C CA . GLN A 1 241 ? 4.626 -3.486 -12.592 1.00 85.62 241 GLN A CA 1
ATOM 1866 C C . GLN A 1 241 ? 3.631 -3.193 -11.469 1.00 85.62 241 GLN A C 1
ATOM 1868 O O . GLN A 1 241 ? 3.158 -2.068 -11.311 1.00 85.62 241 GLN A O 1
ATOM 1873 N N . TRP A 1 242 ? 3.289 -4.231 -10.711 1.00 89.50 242 TRP A N 1
ATOM 1874 C CA . TRP A 1 242 ? 2.567 -4.080 -9.455 1.00 89.50 242 TRP A CA 1
ATOM 1875 C C . TRP A 1 242 ? 3.591 -3.993 -8.331 1.00 89.50 242 TRP A C 1
ATOM 1877 O O . TRP A 1 242 ? 4.542 -4.780 -8.299 1.00 89.50 242 TRP A O 1
ATOM 1887 N N . GLY A 1 243 ? 3.412 -3.036 -7.431 1.00 88.44 243 GLY A N 1
ATOM 1888 C CA . GLY A 1 243 ? 4.335 -2.828 -6.332 1.00 88.44 243 GLY A CA 1
ATOM 1889 C C . GLY A 1 243 ? 3.674 -2.139 -5.156 1.00 88.44 243 GLY A C 1
ATOM 1890 O O . GLY A 1 243 ? 2.552 -1.639 -5.233 1.00 88.44 243 GLY A O 1
ATOM 1891 N N . VAL A 1 244 ? 4.409 -2.114 -4.053 1.00 88.00 244 VAL A N 1
ATOM 1892 C CA . VAL A 1 244 ? 4.011 -1.413 -2.838 1.00 88.00 244 VAL A CA 1
ATOM 1893 C C . VAL A 1 244 ? 5.014 -0.299 -2.592 1.00 88.00 244 VAL A C 1
ATOM 1895 O O . VAL A 1 244 ? 6.225 -0.505 -2.699 1.00 88.00 244 VAL A O 1
ATOM 1898 N N . SER A 1 245 ? 4.513 0.889 -2.271 1.00 89.44 245 SER A N 1
ATOM 1899 C CA . SER A 1 245 ? 5.350 2.012 -1.871 1.00 89.44 245 SER A CA 1
ATOM 1900 C C . SER A 1 245 ? 6.033 1.697 -0.544 1.00 89.44 245 SER A C 1
ATOM 1902 O O . SER A 1 245 ? 5.375 1.522 0.483 1.00 89.44 245 SER A O 1
ATOM 1904 N N . TRP A 1 246 ? 7.363 1.647 -0.564 1.00 88.12 246 TRP A N 1
ATOM 1905 C CA . TRP A 1 246 ? 8.183 1.396 0.621 1.00 88.12 246 TRP A CA 1
ATOM 1906 C C . TRP A 1 246 ? 7.910 2.407 1.746 1.00 88.12 246 TRP A C 1
ATOM 1908 O O . TRP A 1 246 ? 7.734 2.012 2.897 1.00 88.12 246 TRP A O 1
ATOM 1918 N N . GLU A 1 247 ? 7.798 3.695 1.414 1.00 91.00 247 GLU A N 1
ATOM 1919 C CA . GLU A 1 247 ? 7.553 4.755 2.401 1.00 91.00 247 GLU A CA 1
ATOM 1920 C C . GLU A 1 247 ? 6.196 4.578 3.097 1.00 91.00 247 GLU A C 1
ATOM 1922 O O . GLU A 1 247 ? 6.078 4.695 4.318 1.00 91.00 247 GLU A O 1
ATOM 1927 N N . LEU A 1 248 ? 5.158 4.224 2.331 1.00 90.56 248 LEU A N 1
ATOM 1928 C CA . LEU A 1 248 ? 3.830 3.965 2.889 1.00 90.56 248 LEU A CA 1
ATOM 1929 C C . LEU A 1 248 ? 3.797 2.666 3.697 1.00 90.56 248 LEU A C 1
ATOM 1931 O O . LEU A 1 248 ? 3.113 2.605 4.718 1.00 90.56 248 LEU A O 1
ATOM 1935 N N . LEU A 1 249 ? 4.568 1.653 3.295 1.00 90.00 249 LEU A N 1
ATOM 1936 C CA . LEU A 1 249 ? 4.707 0.404 4.040 1.00 90.00 249 LEU A CA 1
ATOM 1937 C C . LEU A 1 249 ? 5.367 0.632 5.408 1.00 90.00 249 LEU A C 1
ATOM 1939 O O . LEU A 1 249 ? 4.913 0.061 6.400 1.00 90.00 249 LEU A O 1
ATOM 1943 N N . LEU A 1 250 ? 6.375 1.505 5.494 1.00 93.25 250 LEU A N 1
ATOM 1944 C CA . LEU A 1 250 ? 6.980 1.896 6.771 1.00 93.25 250 LEU A CA 1
ATOM 1945 C C . LEU A 1 250 ? 5.976 2.596 7.693 1.00 93.25 250 LEU A C 1
ATOM 1947 O O . LEU A 1 250 ? 5.877 2.251 8.871 1.00 93.25 250 LEU A O 1
ATOM 1951 N N . ILE A 1 251 ? 5.198 3.545 7.164 1.00 92.25 251 ILE A N 1
ATOM 1952 C CA . ILE A 1 251 ? 4.158 4.242 7.937 1.00 92.25 251 ILE A CA 1
ATOM 1953 C C . ILE A 1 251 ? 3.097 3.248 8.424 1.00 92.25 251 ILE A C 1
ATOM 1955 O O . ILE A 1 251 ? 2.733 3.262 9.601 1.00 92.25 251 ILE A O 1
ATOM 1959 N N . LEU A 1 252 ? 2.636 2.352 7.548 1.00 92.00 252 LEU A N 1
ATOM 1960 C CA . LEU A 1 252 ? 1.697 1.283 7.888 1.00 92.00 252 LEU A CA 1
ATOM 1961 C C . LEU A 1 252 ? 2.228 0.390 9.011 1.00 92.00 252 LEU A C 1
ATOM 1963 O O . LEU A 1 252 ? 1.491 0.081 9.945 1.00 92.00 252 LEU A O 1
ATOM 1967 N N . LEU A 1 253 ? 3.504 0.011 8.944 1.00 94.00 253 LEU A N 1
ATOM 1968 C CA . LEU A 1 253 ? 4.156 -0.819 9.951 1.00 94.00 253 LEU A CA 1
ATOM 1969 C C . LEU A 1 253 ? 4.222 -0.112 11.308 1.00 94.00 253 LEU A C 1
ATOM 1971 O O . LEU A 1 253 ? 3.871 -0.711 12.324 1.00 94.00 253 LEU A O 1
ATOM 1975 N N . ILE A 1 254 ? 4.604 1.168 11.336 1.00 95.62 254 ILE A N 1
ATOM 1976 C CA . ILE A 1 254 ? 4.629 1.966 12.569 1.00 95.62 254 ILE A CA 1
ATOM 1977 C C . ILE A 1 254 ? 3.223 2.055 13.169 1.00 95.62 254 ILE A C 1
ATOM 1979 O O . ILE A 1 254 ? 3.041 1.744 14.346 1.00 95.62 254 ILE A O 1
ATOM 1983 N N . LEU A 1 255 ? 2.218 2.410 12.360 1.00 93.94 255 LEU A N 1
ATOM 1984 C CA . LEU A 1 255 ? 0.827 2.502 12.809 1.00 93.94 255 LEU A CA 1
ATOM 1985 C C . LEU A 1 255 ? 0.310 1.161 13.342 1.00 93.94 255 LEU A C 1
ATOM 1987 O O . LEU A 1 255 ? -0.326 1.133 14.394 1.00 93.94 255 LEU A O 1
ATOM 1991 N N . GLN A 1 256 ? 0.621 0.051 12.668 1.00 94.69 256 GLN A N 1
ATOM 1992 C CA . GLN A 1 256 ? 0.214 -1.286 13.098 1.00 94.69 256 GLN A CA 1
ATOM 1993 C C . GLN A 1 256 ? 0.872 -1.675 14.426 1.00 94.69 256 GLN A C 1
ATOM 1995 O O . GLN A 1 256 ? 0.204 -2.241 15.295 1.00 94.69 256 GLN A O 1
ATOM 2000 N N . ILE A 1 257 ? 2.156 -1.359 14.620 1.00 96.00 257 ILE A N 1
ATOM 2001 C CA . ILE A 1 257 ? 2.858 -1.605 15.886 1.00 96.00 257 ILE A CA 1
ATOM 2002 C C . ILE A 1 257 ? 2.254 -0.751 17.000 1.00 96.00 257 ILE A C 1
ATOM 2004 O O . ILE A 1 257 ? 1.937 -1.283 18.062 1.00 96.00 257 ILE A O 1
ATOM 2008 N N . THR A 1 258 ? 2.056 0.550 16.779 1.00 9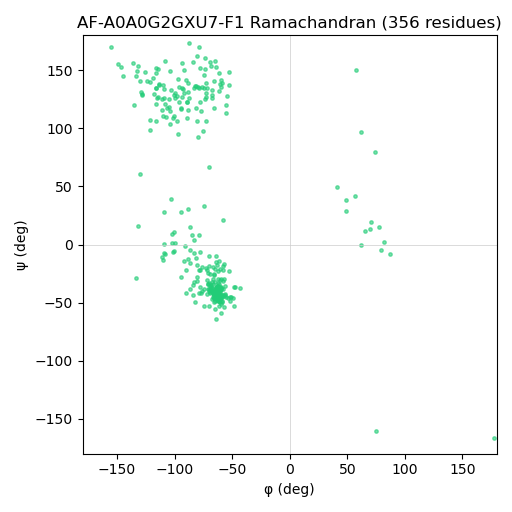5.56 258 THR A N 1
ATOM 2009 C CA . THR A 1 258 ? 1.433 1.443 17.768 1.00 95.56 258 THR A CA 1
ATOM 2010 C C . THR A 1 258 ? 0.021 0.980 18.130 1.00 95.56 258 THR A C 1
ATOM 2012 O O . THR A 1 258 ? -0.331 0.899 19.306 1.00 95.56 258 THR A O 1
ATOM 2015 N N . TRP A 1 259 ? -0.791 0.605 17.143 1.00 95.19 259 TRP A N 1
ATOM 2016 C CA . TRP A 1 259 ? -2.134 0.091 17.388 1.00 95.19 259 TRP A CA 1
ATOM 2017 C C . TRP A 1 259 ? -2.102 -1.226 18.176 1.00 95.19 259 TRP A C 1
ATOM 2019 O O . TRP A 1 259 ? -2.766 -1.344 19.202 1.00 95.19 259 TRP A O 1
ATOM 2029 N N . SER A 1 260 ? -1.263 -2.183 17.770 1.00 95.25 260 SER A N 1
ATOM 2030 C CA . SER A 1 260 ? -1.189 -3.501 18.418 1.00 95.25 260 SER A CA 1
ATOM 2031 C C . SER A 1 260 ? -0.662 -3.403 19.850 1.00 95.25 260 SER A C 1
ATOM 2033 O O . SER A 1 260 ? -1.200 -4.034 20.755 1.00 95.25 260 SER A O 1
ATOM 2035 N N . THR A 1 261 ? 0.369 -2.585 20.075 1.00 95.19 261 THR A N 1
ATOM 2036 C CA . THR A 1 261 ? 0.942 -2.367 21.411 1.00 95.19 261 THR A CA 1
ATOM 2037 C C . THR A 1 261 ? -0.043 -1.670 22.338 1.00 95.19 261 THR A C 1
ATOM 2039 O O . THR A 1 261 ? -0.229 -2.124 23.463 1.00 95.19 261 THR A O 1
ATOM 2042 N N . THR A 1 262 ? -0.722 -0.613 21.882 1.00 94.12 262 THR A N 1
ATOM 2043 C CA . THR A 1 262 ? -1.725 0.068 22.717 1.00 94.12 262 THR A CA 1
ATOM 2044 C C . THR A 1 262 ? -2.898 -0.851 23.054 1.00 94.12 262 THR A C 1
ATOM 2046 O O . THR A 1 262 ? -3.315 -0.900 24.209 1.00 94.12 262 THR A O 1
ATOM 2049 N N . LEU A 1 263 ? -3.368 -1.649 22.094 1.00 93.62 263 LEU A N 1
ATOM 2050 C CA . LEU A 1 263 ? -4.439 -2.620 22.308 1.00 93.62 263 LEU A CA 1
ATOM 2051 C C . LEU A 1 263 ? -4.037 -3.717 23.299 1.00 93.62 263 LEU A C 1
ATOM 2053 O O . LEU A 1 263 ? -4.813 -4.046 24.194 1.00 93.62 263 LEU A O 1
ATOM 2057 N N . LEU A 1 264 ? -2.805 -4.220 23.199 1.00 94.06 264 LEU A N 1
ATOM 2058 C CA . LEU A 1 264 ? -2.260 -5.200 24.136 1.00 94.06 264 LEU A CA 1
ATOM 2059 C C . LEU A 1 264 ? -2.136 -4.631 25.555 1.00 94.06 264 LEU A C 1
ATOM 2061 O O . LEU A 1 264 ? -2.550 -5.284 26.508 1.00 94.06 264 LEU A O 1
ATOM 2065 N N . LEU A 1 265 ? -1.596 -3.418 25.708 1.00 93.62 265 LEU A N 1
ATOM 2066 C CA . LEU A 1 265 ? -1.430 -2.779 27.017 1.00 93.62 265 LEU A CA 1
ATOM 2067 C C . LEU A 1 265 ? -2.774 -2.561 27.712 1.00 93.62 265 LEU A C 1
ATOM 2069 O O . LEU A 1 265 ? -2.911 -2.864 28.895 1.00 93.62 265 LEU A O 1
ATOM 2073 N N . VAL A 1 266 ? -3.772 -2.074 26.975 1.00 90.81 266 VAL A N 1
ATOM 2074 C CA . VAL A 1 266 ? -5.109 -1.838 27.520 1.00 90.81 266 VAL A CA 1
ATOM 2075 C C . VAL A 1 266 ? -5.817 -3.163 27.836 1.00 90.81 266 VAL A C 1
ATOM 2077 O O . VAL A 1 266 ? -6.507 -3.253 28.849 1.00 90.81 266 VAL A O 1
ATOM 2080 N N . TRP A 1 267 ? -5.617 -4.210 27.030 1.00 91.19 267 TRP A N 1
ATOM 2081 C CA . TRP A 1 267 ? -6.156 -5.542 27.315 1.00 91.19 267 TRP A CA 1
ATOM 2082 C C . TRP A 1 267 ? -5.543 -6.176 28.570 1.00 91.19 267 TRP A C 1
ATOM 2084 O O . TRP A 1 267 ? -6.269 -6.706 29.410 1.00 91.19 267 TRP A O 1
ATOM 2094 N N . ILE A 1 268 ? -4.220 -6.078 28.738 1.00 91.00 268 ILE A N 1
ATOM 2095 C CA . ILE A 1 268 ? -3.521 -6.512 29.957 1.00 91.00 268 ILE A CA 1
ATOM 2096 C C . ILE A 1 268 ? -4.079 -5.748 31.159 1.00 91.00 268 ILE A C 1
ATOM 2098 O O . ILE A 1 268 ? -4.482 -6.351 32.151 1.00 91.00 268 ILE A O 1
ATOM 2102 N N . ASP A 1 269 ? -4.172 -4.424 31.053 1.00 89.56 269 ASP A N 1
ATOM 2103 C CA . ASP A 1 269 ? -4.694 -3.574 32.118 1.00 89.56 269 ASP A CA 1
ATOM 2104 C C . ASP A 1 269 ? -6.154 -3.912 32.476 1.00 89.56 269 ASP A C 1
ATOM 2106 O O . ASP A 1 269 ? -6.516 -3.905 33.653 1.00 89.56 269 ASP A O 1
ATOM 2110 N N . ALA A 1 270 ? -6.978 -4.269 31.485 1.00 86.25 270 ALA A N 1
ATOM 2111 C CA . ALA A 1 270 ? -8.332 -4.764 31.701 1.00 86.25 270 ALA A CA 1
ATOM 2112 C C . ALA A 1 270 ? -8.347 -6.116 32.419 1.00 86.25 270 ALA A C 1
ATOM 2114 O O . ALA A 1 270 ? -9.015 -6.255 33.435 1.00 86.25 270 ALA A O 1
ATOM 2115 N N . THR A 1 271 ? -7.563 -7.080 31.949 1.00 86.00 271 THR A N 1
ATOM 2116 C CA . THR A 1 271 ? -7.576 -8.457 32.461 1.00 86.00 271 THR A CA 1
ATOM 2117 C C . THR A 1 271 ? -7.040 -8.556 33.894 1.00 86.00 271 THR A C 1
ATOM 2119 O O . THR A 1 271 ? -7.588 -9.286 34.716 1.00 86.00 271 THR A O 1
ATOM 2122 N N . PHE A 1 272 ? -5.990 -7.804 34.237 1.00 85.81 272 PHE A N 1
ATOM 2123 C CA . PHE A 1 272 ? -5.377 -7.869 35.570 1.00 85.81 272 PHE A CA 1
ATOM 2124 C C . PHE A 1 272 ? -6.122 -7.072 36.642 1.00 85.81 272 PHE A C 1
ATOM 2126 O O . PHE A 1 272 ? -6.047 -7.433 37.814 1.00 85.81 272 PHE A O 1
ATOM 2133 N N . HIS A 1 273 ? -6.828 -6.003 36.270 1.00 84.88 273 HIS A N 1
ATOM 2134 C CA . HIS A 1 273 ? -7.460 -5.105 37.242 1.00 84.88 273 HIS A CA 1
ATOM 2135 C C . HIS A 1 273 ? -8.991 -5.187 37.278 1.00 84.88 273 HIS A C 1
ATOM 2137 O O . HIS A 1 273 ? -9.592 -4.422 38.028 1.00 84.88 273 HIS A O 1
ATOM 2143 N N . SER A 1 274 ? -9.622 -6.041 36.465 1.00 82.31 274 SER A N 1
ATOM 2144 C CA . SER A 1 274 ? -11.079 -6.211 36.440 1.00 82.31 274 SER A CA 1
ATOM 2145 C C . SER A 1 274 ? -11.498 -7.567 36.993 1.00 82.31 274 SER A C 1
ATOM 2147 O O . SER A 1 274 ? -11.221 -8.613 36.401 1.00 82.31 274 SER A O 1
ATOM 2149 N N . ASP A 1 275 ? -12.221 -7.538 38.110 1.00 79.38 275 ASP A N 1
ATOM 2150 C CA . ASP A 1 275 ? -12.709 -8.744 38.780 1.00 79.38 275 ASP A CA 1
ATOM 2151 C C . ASP A 1 275 ? -13.777 -9.466 37.942 1.00 79.38 275 ASP A C 1
ATOM 2153 O O . ASP A 1 275 ? -13.868 -10.696 37.981 1.00 79.38 275 ASP A O 1
ATOM 2157 N N . LEU A 1 276 ? -14.596 -8.743 37.166 1.00 76.81 276 LEU A N 1
ATOM 2158 C CA . LEU A 1 276 ? -15.620 -9.357 36.314 1.00 76.81 276 LEU A CA 1
ATOM 2159 C C . LEU A 1 276 ? -15.006 -10.017 35.086 1.00 76.81 276 LEU A C 1
ATOM 2161 O O . LEU A 1 276 ? -15.438 -11.113 34.722 1.00 76.81 276 LEU A O 1
ATOM 2165 N N . VAL A 1 277 ? -13.982 -9.403 34.486 1.00 79.94 277 VAL A N 1
ATOM 2166 C CA . VAL A 1 277 ? -13.246 -10.012 33.368 1.00 79.94 277 VAL A CA 1
ATOM 2167 C C . VAL A 1 277 ? -12.530 -11.281 33.838 1.00 79.94 277 VAL A C 1
ATOM 2169 O O . VAL A 1 277 ? -12.638 -12.314 33.179 1.00 79.94 277 VAL A O 1
ATOM 2172 N N . GLN A 1 278 ? -11.893 -11.269 35.017 1.00 80.56 278 GLN A N 1
ATOM 2173 C CA . GLN A 1 278 ? -11.253 -12.466 35.593 1.00 80.56 278 GLN A CA 1
ATOM 2174 C C . GLN A 1 278 ? -12.242 -13.602 35.872 1.00 80.56 278 GLN A C 1
ATOM 2176 O O . GLN A 1 278 ? -11.914 -14.773 35.688 1.00 80.56 278 GLN A O 1
ATOM 2181 N N . LYS A 1 279 ? -13.477 -13.268 36.258 1.00 79.94 279 LYS A N 1
ATOM 2182 C CA . LYS A 1 279 ? -14.568 -14.239 36.446 1.00 79.94 279 LYS A CA 1
ATOM 2183 C C . LYS A 1 279 ? -15.215 -14.687 35.128 1.00 79.94 279 LYS A C 1
ATOM 2185 O O . LYS A 1 279 ? -16.231 -15.379 35.153 1.00 79.94 279 LYS A O 1
ATOM 2190 N N . GLY A 1 280 ? -14.652 -14.305 33.978 1.00 72.56 280 GLY A N 1
ATOM 2191 C CA . GLY A 1 280 ? -15.124 -14.701 32.649 1.00 72.56 280 GLY A CA 1
ATOM 2192 C C . GLY A 1 280 ? -16.450 -14.056 32.248 1.00 72.56 280 GLY A C 1
ATOM 2193 O O . GLY A 1 280 ? -17.156 -14.565 31.372 1.00 72.56 280 GLY A O 1
ATOM 2194 N N . ARG A 1 281 ? -16.835 -12.953 32.899 1.00 72.06 281 ARG A N 1
ATOM 2195 C CA . ARG A 1 281 ? -18.095 -12.269 32.618 1.00 72.06 281 ARG A CA 1
ATOM 2196 C C . ARG A 1 281 ? -17.934 -11.388 31.379 1.00 72.06 281 ARG A C 1
ATOM 2198 O O . ARG A 1 281 ? -17.358 -10.311 31.446 1.00 72.06 281 ARG A O 1
ATOM 2205 N N . ASN A 1 282 ? -18.523 -11.819 30.266 1.00 66.44 282 ASN A N 1
ATOM 2206 C CA . ASN A 1 282 ? -18.574 -11.029 29.033 1.00 66.44 282 ASN A CA 1
ATOM 2207 C C . ASN A 1 282 ? -19.831 -10.141 28.983 1.00 66.44 282 ASN A C 1
ATOM 2209 O O . ASN A 1 282 ? -20.929 -10.587 29.333 1.00 66.44 282 ASN A O 1
ATOM 2213 N N . MET A 1 283 ? -19.692 -8.917 28.461 1.00 66.06 283 MET A N 1
ATOM 2214 C CA . MET A 1 283 ? -20.799 -8.018 28.087 1.00 66.06 283 MET A CA 1
ATOM 2215 C C . MET A 1 283 ? -21.546 -8.534 26.843 1.00 66.06 283 MET A C 1
ATOM 2217 O O . MET A 1 283 ? -21.508 -7.949 25.763 1.00 66.06 283 MET A O 1
ATOM 2221 N N . GLY A 1 284 ? -22.220 -9.676 26.972 1.00 69.50 284 GLY A N 1
ATOM 2222 C CA . GLY A 1 284 ? -23.163 -10.152 25.960 1.00 69.50 284 GLY A CA 1
ATOM 2223 C C . GLY A 1 284 ? -24.457 -9.334 25.983 1.00 69.50 284 GLY A C 1
ATOM 2224 O O . GLY A 1 284 ? -24.873 -8.873 27.043 1.00 69.50 284 GLY A O 1
ATOM 2225 N N . THR A 1 285 ? -25.139 -9.207 24.841 1.00 73.69 285 THR A N 1
ATOM 2226 C CA . THR A 1 285 ? -26.374 -8.409 24.694 1.00 73.69 285 THR A CA 1
ATOM 2227 C C . THR A 1 285 ? -27.437 -8.747 25.742 1.00 73.69 285 THR A C 1
ATOM 2229 O O . THR A 1 285 ? -27.959 -7.857 26.404 1.00 73.69 285 THR A O 1
ATOM 2232 N N . TRP A 1 286 ? -27.720 -10.035 25.948 1.00 77.69 286 TRP A N 1
ATOM 2233 C CA . TRP A 1 286 ? -28.713 -10.484 26.930 1.00 77.69 286 TRP A CA 1
ATOM 2234 C C . TRP A 1 286 ? -28.299 -10.198 28.370 1.00 77.69 286 TRP A C 1
ATOM 2236 O O . TRP A 1 286 ? -29.139 -9.881 29.205 1.00 77.69 286 TRP A O 1
ATOM 2246 N N . ARG A 1 287 ? -26.997 -10.271 28.663 1.00 77.06 287 ARG A N 1
ATOM 2247 C CA . ARG A 1 287 ? -26.478 -9.957 29.994 1.00 77.06 287 ARG A CA 1
ATOM 2248 C C . ARG A 1 287 ? -26.535 -8.460 30.261 1.00 77.06 287 ARG A C 1
ATOM 2250 O O . ARG A 1 287 ? -26.980 -8.073 31.327 1.00 77.06 287 ARG A O 1
ATOM 2257 N N . ALA A 1 288 ? -26.174 -7.642 29.276 1.00 75.69 288 ALA A N 1
ATOM 2258 C CA . ALA A 1 288 ? -26.319 -6.195 29.357 1.00 75.69 288 ALA A CA 1
ATOM 2259 C C . ALA A 1 288 ? -27.785 -5.773 29.533 1.00 75.69 288 ALA A C 1
ATOM 2261 O O . ALA A 1 288 ? -28.064 -4.881 30.325 1.00 75.69 288 ALA A O 1
ATOM 2262 N N . LEU A 1 289 ? -28.723 -6.437 28.84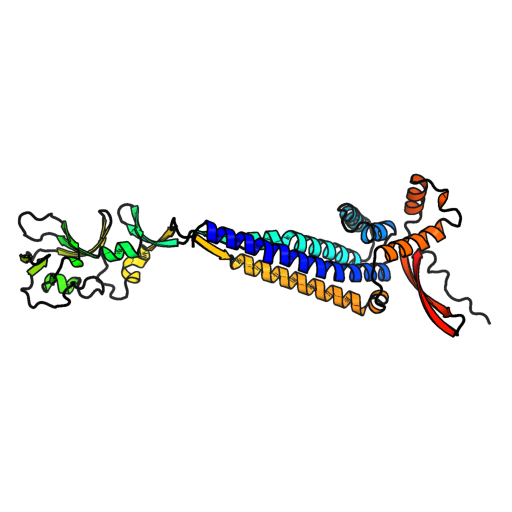8 1.00 79.31 289 LEU A N 1
ATOM 2263 C CA . LEU A 1 289 ? -30.154 -6.177 29.011 1.00 79.31 289 LEU A CA 1
ATOM 2264 C C . LEU A 1 289 ? -30.628 -6.491 30.436 1.00 79.31 289 LEU A C 1
ATOM 2266 O O . LEU A 1 289 ? -31.315 -5.671 31.033 1.00 79.31 289 LEU A O 1
ATOM 2270 N N . LEU A 1 290 ? -30.234 -7.642 30.992 1.00 79.31 290 LEU A N 1
ATOM 2271 C CA . LEU A 1 290 ? -30.552 -8.007 32.377 1.00 79.31 290 LEU A CA 1
ATOM 2272 C C . LEU A 1 290 ? -29.916 -7.035 33.383 1.00 79.31 290 LEU A C 1
ATOM 2274 O O . LEU A 1 290 ? -30.595 -6.575 34.295 1.00 79.31 290 LEU A O 1
ATOM 2278 N N . ASP A 1 291 ? -28.650 -6.673 33.166 1.00 76.94 291 ASP A N 1
ATOM 2279 C CA . ASP A 1 291 ? -27.906 -5.738 34.018 1.00 76.94 291 ASP A CA 1
ATOM 2280 C C . ASP A 1 291 ? -28.498 -4.327 33.994 1.00 76.94 291 ASP A C 1
ATOM 2282 O O . ASP A 1 291 ? -28.425 -3.620 34.988 1.00 76.94 291 ASP A O 1
ATOM 2286 N N . LEU A 1 292 ? -29.079 -3.900 32.873 1.00 77.06 292 LEU A N 1
ATOM 2287 C CA . LEU A 1 292 ? -29.772 -2.617 32.757 1.00 77.06 292 LEU A CA 1
ATOM 2288 C C . LEU A 1 292 ? -31.181 -2.673 33.355 1.00 77.06 292 LEU A C 1
ATOM 2290 O O . LEU A 1 292 ? -31.601 -1.742 34.041 1.00 77.06 292 LEU A O 1
ATOM 2294 N N . ALA A 1 293 ? -31.907 -3.762 33.098 1.00 79.69 293 ALA A N 1
ATOM 2295 C CA . ALA A 1 293 ? -33.287 -3.923 33.531 1.00 79.69 293 ALA A CA 1
ATOM 2296 C C . ALA A 1 293 ? -33.408 -4.034 35.054 1.00 79.69 293 ALA A C 1
ATOM 2298 O O . ALA A 1 293 ? -34.350 -3.488 35.620 1.00 79.69 293 ALA A O 1
ATOM 2299 N N . GLU A 1 294 ? -32.468 -4.701 35.730 1.00 78.94 294 GLU A N 1
ATOM 2300 C CA . GLU A 1 294 ? -32.526 -4.905 37.180 1.00 78.94 294 GLU A CA 1
ATOM 2301 C C . GLU A 1 294 ? -32.555 -3.582 37.980 1.00 78.94 294 GLU A C 1
ATOM 2303 O O . GLU A 1 294 ? -33.548 -3.350 38.676 1.00 78.94 294 GLU A O 1
ATOM 2308 N N . PRO A 1 295 ? -31.563 -2.675 37.881 1.00 74.31 295 PRO A N 1
ATOM 2309 C CA . PRO A 1 295 ? -31.596 -1.406 38.605 1.00 74.31 295 PRO A CA 1
ATOM 2310 C C . PRO A 1 295 ? -32.763 -0.518 38.172 1.00 74.31 295 PRO A C 1
ATOM 2312 O O . PRO A 1 295 ? -33.382 0.126 39.017 1.00 74.31 295 PRO A O 1
ATOM 2315 N N . LEU A 1 296 ? -33.120 -0.515 36.882 1.00 75.44 296 LEU A N 1
ATOM 2316 C CA . LEU A 1 296 ? -34.258 0.265 36.399 1.00 75.44 296 LEU A CA 1
ATOM 2317 C C . LEU A 1 296 ? -35.583 -0.236 37.001 1.00 75.44 296 LEU A C 1
ATOM 2319 O O . LEU A 1 296 ? -36.394 0.565 37.454 1.00 75.44 296 LEU A O 1
ATOM 2323 N N . SER A 1 297 ? -35.784 -1.555 37.059 1.00 78.88 297 SER A N 1
ATOM 2324 C CA . SER A 1 297 ? -36.975 -2.162 37.663 1.00 78.88 297 SER A CA 1
ATOM 2325 C C . SER A 1 297 ? -37.057 -1.900 39.168 1.00 78.88 297 SER A C 1
ATOM 2327 O O . SER A 1 297 ? -38.132 -1.586 39.670 1.00 78.88 297 SER A O 1
ATOM 2329 N N . LYS A 1 298 ? -35.923 -1.939 39.884 1.00 75.38 298 LYS A N 1
ATOM 2330 C CA . LYS A 1 298 ? -35.868 -1.587 41.312 1.00 75.38 298 LYS A CA 1
ATOM 2331 C C . LYS A 1 298 ? -36.237 -0.124 41.551 1.00 75.38 298 LYS A C 1
ATOM 2333 O O . LYS A 1 298 ? -36.972 0.156 42.491 1.00 75.38 298 LYS A O 1
ATOM 2338 N N . ALA A 1 299 ? -35.790 0.786 40.685 1.00 72.81 299 ALA A N 1
ATOM 2339 C CA . ALA A 1 299 ? -36.128 2.206 40.782 1.00 72.81 299 ALA A CA 1
ATOM 2340 C C . ALA A 1 299 ? -37.598 2.511 40.429 1.00 72.81 299 ALA A C 1
ATOM 2342 O O . ALA A 1 299 ? -38.188 3.418 41.010 1.00 72.81 299 ALA A O 1
ATOM 2343 N N . LEU A 1 300 ? -38.190 1.767 39.488 1.00 74.38 300 LEU A N 1
ATOM 2344 C CA . LEU A 1 300 ? -39.572 1.962 39.026 1.00 74.38 300 LEU A CA 1
ATOM 2345 C C . LEU A 1 300 ? -40.619 1.219 39.880 1.00 74.38 300 LEU A C 1
ATOM 2347 O O . LEU A 1 300 ? -41.803 1.538 39.805 1.00 74.38 300 LEU A O 1
ATOM 2351 N N . GLY A 1 301 ? -40.209 0.248 40.701 1.00 73.06 301 GLY A N 1
ATOM 2352 C CA . GLY A 1 301 ? -41.116 -0.541 41.536 1.00 73.06 301 GLY A CA 1
ATOM 2353 C C . GLY A 1 301 ? -41.916 -1.591 40.753 1.00 73.06 301 GLY A C 1
ATOM 2354 O O . GLY A 1 301 ? -41.534 -2.013 39.666 1.00 73.06 301 GLY A O 1
ATOM 2355 N N . VAL A 1 302 ? -43.026 -2.065 41.330 1.00 69.56 302 VAL A N 1
ATOM 2356 C CA . VAL A 1 302 ? -43.799 -3.223 40.823 1.00 69.56 302 VAL A CA 1
ATOM 2357 C C . VAL A 1 302 ? -44.577 -2.909 39.529 1.00 69.56 302 VAL A C 1
ATOM 2359 O O . VAL A 1 302 ? -44.851 -3.811 38.741 1.00 69.56 302 VAL A O 1
ATOM 2362 N N . ASP A 1 303 ? -44.850 -1.633 39.252 1.00 70.44 303 ASP A N 1
ATOM 2363 C CA . ASP A 1 303 ? -45.779 -1.170 38.211 1.00 70.44 303 ASP A CA 1
ATOM 2364 C C . ASP A 1 303 ? -45.082 -0.641 36.938 1.00 70.44 303 ASP A C 1
ATOM 2366 O O . ASP A 1 303 ? -45.516 0.318 36.302 1.00 70.44 303 ASP A O 1
ATOM 2370 N N . VAL A 1 304 ? -43.993 -1.295 36.520 1.00 66.31 304 VAL A N 1
ATOM 2371 C CA . VAL A 1 304 ? -43.144 -0.874 35.382 1.00 66.31 304 VAL A CA 1
ATOM 2372 C C . VAL A 1 304 ? -43.919 -0.737 34.058 1.00 66.31 304 VAL A C 1
ATOM 2374 O O . VAL A 1 304 ? -43.568 0.081 33.212 1.00 66.31 304 VAL A O 1
ATOM 2377 N N . GLY A 1 305 ? -44.986 -1.520 33.868 1.00 70.12 305 GLY A N 1
ATOM 2378 C CA . GLY A 1 305 ? -45.790 -1.528 32.640 1.00 70.12 305 GLY A CA 1
ATOM 2379 C C . GLY A 1 305 ? -46.773 -0.361 32.485 1.00 70.12 305 GLY A C 1
ATOM 2380 O O . GLY A 1 305 ? -47.410 -0.264 31.439 1.00 70.12 305 GLY A O 1
ATOM 2381 N N . LEU A 1 306 ? -46.927 0.495 33.502 1.00 71.38 306 LEU A N 1
ATOM 2382 C CA . LEU A 1 306 ? -47.887 1.607 33.494 1.00 71.38 306 LEU A CA 1
ATOM 2383 C C . LEU A 1 306 ? -47.297 2.929 32.980 1.00 71.38 306 LEU A C 1
ATOM 2385 O O . LEU A 1 306 ? -48.057 3.842 32.662 1.00 71.38 306 LEU A O 1
ATOM 2389 N N . TYR A 1 307 ? -45.972 3.032 32.876 1.00 75.00 307 TYR A N 1
ATOM 2390 C CA . TYR A 1 307 ? -45.296 4.263 32.471 1.00 75.00 307 TYR A CA 1
ATOM 2391 C C . TYR A 1 307 ? -45.317 4.467 30.953 1.00 75.00 307 TYR A C 1
ATOM 2393 O O . TYR A 1 307 ? -45.025 3.556 30.174 1.00 75.00 307 TYR A O 1
ATOM 2401 N N . SER A 1 308 ? -45.616 5.693 30.524 1.00 79.88 308 SER A N 1
ATOM 2402 C CA . SER A 1 308 ? -45.459 6.110 29.126 1.00 79.88 308 SER A CA 1
ATOM 2403 C C . SER A 1 308 ? -43.980 6.319 28.756 1.00 79.88 308 SER A C 1
ATOM 2405 O O . SER A 1 308 ? -43.132 6.515 29.626 1.00 79.88 308 SER A O 1
ATOM 2407 N N . GLN A 1 309 ? -43.645 6.312 27.458 1.00 77.94 309 GLN A N 1
ATOM 2408 C CA . GLN A 1 309 ? -42.261 6.515 26.991 1.00 77.94 309 GLN A CA 1
ATOM 2409 C C . GLN A 1 309 ? -41.672 7.860 27.458 1.00 77.94 309 GLN A C 1
ATOM 2411 O O . GLN A 1 309 ? -40.500 7.917 27.827 1.00 77.94 309 GLN A O 1
ATOM 2416 N N . ASP A 1 310 ? -42.480 8.924 27.473 1.00 77.81 310 ASP A N 1
ATOM 2417 C CA . ASP A 1 310 ? -42.043 10.261 27.891 1.00 77.81 310 ASP A CA 1
ATOM 2418 C C . ASP A 1 310 ? -41.766 10.323 29.403 1.00 77.81 310 ASP A C 1
ATOM 2420 O O . ASP A 1 310 ? -40.780 10.928 29.833 1.00 77.81 310 ASP A O 1
ATOM 2424 N N . GLU A 1 311 ? -42.583 9.643 30.216 1.00 77.81 311 GLU A N 1
ATOM 2425 C CA . GLU A 1 311 ? -42.351 9.497 31.659 1.00 77.81 311 GLU A CA 1
ATOM 2426 C C . GLU A 1 311 ? -41.107 8.653 31.942 1.00 77.81 311 GLU A C 1
ATOM 2428 O O . GLU A 1 311 ? -40.306 9.013 32.804 1.00 77.81 311 GLU A O 1
ATOM 2433 N N . LEU A 1 312 ? -40.892 7.574 31.182 1.00 76.00 312 LEU A N 1
ATOM 2434 C CA . LEU A 1 312 ? -39.708 6.726 31.311 1.00 76.00 312 LEU A CA 1
ATOM 2435 C C . LEU A 1 312 ? -38.427 7.517 31.003 1.00 76.00 312 LEU A C 1
ATOM 2437 O O . LEU A 1 312 ? -37.468 7.482 31.776 1.00 76.00 312 LEU A O 1
ATOM 2441 N N . ASP A 1 313 ? -38.430 8.296 29.919 1.00 76.69 313 ASP A N 1
ATOM 2442 C CA . ASP A 1 313 ? -37.322 9.178 29.548 1.00 76.69 313 ASP A CA 1
ATOM 2443 C C . ASP A 1 313 ? -37.069 10.253 30.615 1.00 76.69 313 ASP A C 1
ATOM 2445 O O . ASP A 1 313 ? -35.914 10.581 30.912 1.00 76.69 313 ASP A O 1
ATOM 2449 N N . GLN A 1 314 ? -38.128 10.805 31.214 1.00 75.50 314 GLN A N 1
ATOM 2450 C CA . GLN A 1 314 ? -38.019 11.778 32.295 1.00 75.50 314 GLN A CA 1
ATOM 2451 C C . GLN A 1 314 ? -37.418 11.149 33.558 1.00 75.50 314 GLN A C 1
ATOM 2453 O O . GLN A 1 314 ? -36.485 11.722 34.124 1.00 75.50 314 GLN A O 1
ATOM 2458 N N . ILE A 1 315 ? -37.866 9.955 33.952 1.00 70.94 315 ILE A N 1
ATOM 2459 C CA . ILE A 1 315 ? -37.365 9.224 35.124 1.00 70.94 315 ILE A CA 1
ATOM 2460 C C . ILE A 1 315 ? -35.898 8.833 34.934 1.00 70.94 315 ILE A C 1
ATOM 2462 O O . ILE A 1 315 ? -35.087 9.092 35.825 1.00 70.94 315 ILE A O 1
ATOM 2466 N N . VAL A 1 316 ? -35.522 8.302 33.765 1.00 73.81 316 VAL A N 1
ATOM 2467 C CA . VAL A 1 316 ? -34.127 7.969 33.422 1.00 73.81 316 VAL A CA 1
ATOM 2468 C C . VAL A 1 316 ? -33.239 9.217 33.439 1.00 73.81 316 VAL A C 1
ATOM 2470 O O . VAL A 1 316 ? -32.093 9.176 33.893 1.00 73.81 316 VAL A O 1
ATOM 2473 N N . ARG A 1 317 ? -33.752 10.366 32.976 1.00 71.12 317 ARG A N 1
ATOM 2474 C CA . ARG A 1 317 ? -33.030 11.647 33.050 1.00 71.12 317 ARG A CA 1
ATOM 2475 C C . ARG A 1 317 ? -32.912 12.176 34.477 1.00 71.12 317 ARG A C 1
ATOM 2477 O O . ARG A 1 317 ? -31.912 12.823 34.777 1.00 71.12 317 ARG A O 1
ATOM 2484 N N . GLN A 1 318 ? -33.903 11.928 35.324 1.00 68.19 318 GLN A N 1
ATOM 2485 C CA . GLN A 1 318 ? -33.941 12.384 36.711 1.00 68.19 318 GLN A CA 1
ATOM 2486 C C . GLN A 1 318 ? -33.047 11.517 37.615 1.00 68.19 318 GLN A C 1
ATOM 2488 O O . GLN A 1 318 ? -32.340 12.049 38.465 1.00 68.19 318 GLN A O 1
ATOM 2493 N N . HIS A 1 319 ? -32.981 10.208 37.353 1.00 62.22 319 HIS A N 1
ATOM 2494 C CA . HIS A 1 319 ? -32.147 9.220 38.049 1.00 62.22 319 HIS A CA 1
ATOM 2495 C C . HIS A 1 319 ? -30.741 9.076 37.441 1.00 62.22 319 HIS A C 1
ATOM 2497 O O . HIS A 1 319 ? -30.154 8.005 37.518 1.00 62.22 319 HIS A O 1
ATOM 2503 N N . GLN A 1 320 ? -30.167 10.133 36.848 1.00 60.59 320 GLN A N 1
ATOM 2504 C CA . GLN A 1 320 ? -28.839 10.176 36.187 1.00 60.59 320 GLN A CA 1
ATOM 2505 C C . GLN A 1 320 ? -27.614 9.796 37.064 1.00 60.59 320 GLN A C 1
ATOM 2507 O O . GLN A 1 320 ? -26.475 10.160 36.758 1.00 60.59 320 GLN A O 1
ATOM 2512 N N . LEU A 1 321 ? -27.824 9.074 38.157 1.00 60.62 321 LEU A N 1
ATOM 2513 C CA . LEU A 1 321 ? -26.815 8.554 39.051 1.00 60.62 321 LEU A CA 1
ATOM 2514 C C . LEU A 1 321 ? -25.876 7.601 38.294 1.00 60.62 321 LEU A C 1
ATOM 2516 O O . LEU A 1 321 ? -26.322 6.807 37.460 1.00 60.62 321 LEU A O 1
ATOM 2520 N N . PRO A 1 322 ? -24.562 7.691 38.551 1.00 63.88 322 PRO A N 1
ATOM 2521 C CA . PRO A 1 322 ? -23.608 6.742 38.008 1.00 63.88 322 PRO A CA 1
ATOM 2522 C C . PRO A 1 322 ? -23.968 5.337 38.484 1.00 63.88 322 PRO A C 1
ATOM 2524 O O . PRO A 1 322 ? -24.405 5.131 39.618 1.00 63.88 322 PRO A O 1
ATOM 2527 N N . VAL A 1 323 ? -23.808 4.383 37.583 1.00 68.88 323 VAL A N 1
ATOM 2528 C CA . VAL A 1 323 ? -24.214 3.003 37.769 1.00 68.88 323 VAL A CA 1
ATOM 2529 C C . VAL A 1 323 ? -22.958 2.153 37.871 1.00 68.88 323 VAL A C 1
ATOM 2531 O O . VAL A 1 323 ? -22.109 2.225 36.983 1.00 68.88 323 VAL A O 1
ATOM 2534 N N . LYS A 1 324 ? -22.817 1.382 38.949 1.00 70.81 324 LYS A N 1
ATOM 2535 C CA . LYS A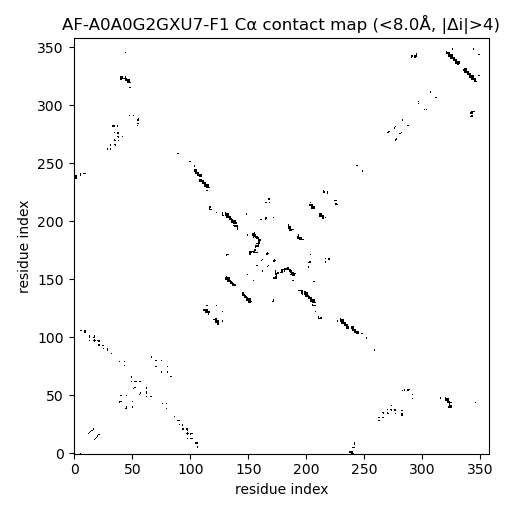 1 324 ? -21.613 0.600 39.253 1.00 70.81 324 LYS A CA 1
ATOM 2536 C C . LYS A 1 324 ? -21.977 -0.863 39.484 1.00 70.81 324 LYS A C 1
ATOM 2538 O O . LYS A 1 324 ? -23.054 -1.169 39.987 1.00 70.81 324 LYS A O 1
ATOM 2543 N N . TYR A 1 325 ? -21.067 -1.765 39.138 1.00 70.44 325 TYR A N 1
ATOM 2544 C CA . TYR A 1 325 ? -21.186 -3.165 39.531 1.00 70.44 325 TYR A CA 1
ATOM 2545 C C . TYR A 1 325 ? -20.894 -3.343 41.028 1.00 70.44 325 TYR A C 1
ATOM 2547 O O . TYR A 1 325 ? -19.868 -2.878 41.528 1.00 70.44 325 TYR A O 1
ATOM 2555 N N . GLU A 1 326 ? -21.788 -4.042 41.726 1.00 71.25 326 GLU A N 1
ATOM 2556 C CA . GLU A 1 326 ? -21.623 -4.481 43.111 1.00 71.25 326 GLU A CA 1
ATOM 2557 C C . GLU A 1 326 ? -21.545 -6.013 43.150 1.00 71.25 326 GLU A C 1
ATOM 2559 O O . GLU A 1 326 ? -22.276 -6.701 42.435 1.00 71.25 326 GLU A O 1
ATOM 2564 N N . ILE A 1 327 ? -20.640 -6.550 43.970 1.00 69.56 327 ILE A N 1
ATOM 2565 C CA . ILE A 1 327 ? -20.479 -7.990 44.191 1.00 69.56 327 ILE A CA 1
ATOM 2566 C C . ILE A 1 327 ? -21.009 -8.293 45.594 1.00 69.56 327 ILE A C 1
ATOM 2568 O O . ILE A 1 327 ? -20.376 -7.919 46.579 1.00 69.56 327 ILE A O 1
ATOM 2572 N N . LYS A 1 328 ? -22.153 -8.975 45.687 1.00 72.50 328 LYS A N 1
ATOM 2573 C CA . LYS A 1 328 ? -22.705 -9.495 46.943 1.00 72.50 328 LYS A CA 1
ATOM 2574 C C . LYS A 1 328 ? -22.404 -10.983 47.047 1.00 72.50 328 LYS A C 1
ATOM 2576 O O . LYS A 1 328 ? -22.660 -11.734 46.113 1.00 72.50 328 LYS A O 1
ATOM 2581 N N . SER A 1 329 ? -21.835 -11.403 48.168 1.00 61.81 329 SER A N 1
ATOM 2582 C CA . SER A 1 329 ? -21.623 -12.818 48.473 1.00 61.81 329 SER A CA 1
ATOM 2583 C C . SER A 1 329 ? -22.763 -13.277 49.373 1.00 61.81 329 SER A C 1
ATOM 2585 O O . SER A 1 329 ? -22.780 -12.899 50.540 1.00 61.81 329 SER A O 1
ATOM 2587 N N . ASP A 1 330 ? -23.698 -14.054 48.835 1.00 64.88 330 ASP A N 1
ATOM 2588 C CA . ASP A 1 330 ? -24.759 -14.693 49.613 1.00 64.88 330 ASP A CA 1
ATOM 2589 C C . ASP A 1 330 ? -24.369 -16.140 49.934 1.00 64.88 330 ASP A C 1
ATOM 2591 O O . ASP A 1 330 ? -23.765 -16.837 49.115 1.00 64.88 330 ASP A O 1
ATOM 2595 N N . GLU A 1 331 ? -24.716 -16.613 51.130 1.00 49.88 331 GLU A N 1
ATOM 2596 C CA . GLU A 1 331 ? -24.649 -18.039 51.452 1.00 49.88 331 GLU A CA 1
ATOM 2597 C C . GLU A 1 331 ? -25.851 -18.760 50.827 1.00 49.88 331 GLU A C 1
ATOM 2599 O O . GLU A 1 331 ? -27.011 -18.425 51.071 1.00 49.88 331 GLU A O 1
ATOM 2604 N N . ASP A 1 332 ? -25.571 -19.762 49.997 1.00 57.72 332 ASP A N 1
ATOM 2605 C CA . ASP A 1 332 ? -26.567 -20.665 49.433 1.00 57.72 332 ASP A CA 1
ATOM 2606 C C . ASP A 1 332 ? -27.228 -21.503 50.537 1.00 57.72 332 ASP A C 1
ATOM 2608 O O . ASP A 1 332 ? -26.643 -21.781 51.585 1.00 57.72 332 ASP A O 1
ATOM 2612 N N . ARG A 1 333 ? -28.428 -22.015 50.259 1.00 55.56 333 ARG A N 1
ATOM 2613 C CA . ARG A 1 333 ? -29.195 -22.912 51.139 1.00 55.56 333 ARG A CA 1
ATOM 2614 C C . ARG A 1 333 ? -28.447 -24.198 51.519 1.00 55.56 333 ARG A C 1
ATOM 2616 O O . ARG A 1 333 ? -28.833 -24.843 52.488 1.00 55.56 333 ARG A O 1
ATOM 2623 N N . ASN A 1 334 ? -27.386 -24.548 50.788 1.00 61.31 334 ASN A N 1
ATOM 2624 C CA . ASN A 1 334 ? -26.489 -25.676 51.060 1.00 61.31 334 ASN A CA 1
ATOM 2625 C C . ASN A 1 334 ? -25.143 -25.279 51.710 1.00 61.31 334 ASN A C 1
ATOM 2627 O O . ASN A 1 334 ? -24.251 -26.121 51.806 1.00 61.31 334 ASN A O 1
ATOM 2631 N N . GLY A 1 335 ? -24.962 -24.024 52.142 1.00 57.69 335 GLY A N 1
ATOM 2632 C CA . GLY A 1 335 ? -23.717 -23.541 52.758 1.00 57.69 335 GLY A CA 1
ATOM 2633 C C . GLY A 1 335 ? -22.579 -23.255 51.767 1.00 57.69 335 GLY A C 1
ATOM 2634 O O . GLY A 1 335 ? -21.423 -23.144 52.168 1.00 57.69 335 GLY A O 1
ATOM 2635 N N . GLY A 1 336 ? -22.880 -23.159 50.467 1.00 56.28 336 GLY A N 1
ATOM 2636 C CA . GLY A 1 336 ? -21.933 -22.713 49.442 1.00 56.28 336 GLY A CA 1
ATOM 2637 C C . GLY A 1 336 ? -21.967 -21.193 49.276 1.00 56.28 336 GLY A C 1
ATOM 2638 O O . GLY A 1 336 ? -23.037 -20.603 49.274 1.00 56.28 336 GLY A O 1
ATOM 2639 N N . LEU A 1 337 ? -20.818 -20.539 49.108 1.00 56.94 337 LEU A N 1
ATOM 2640 C CA . LEU A 1 337 ? -20.771 -19.093 48.861 1.00 56.94 337 LEU A CA 1
ATOM 2641 C C . LE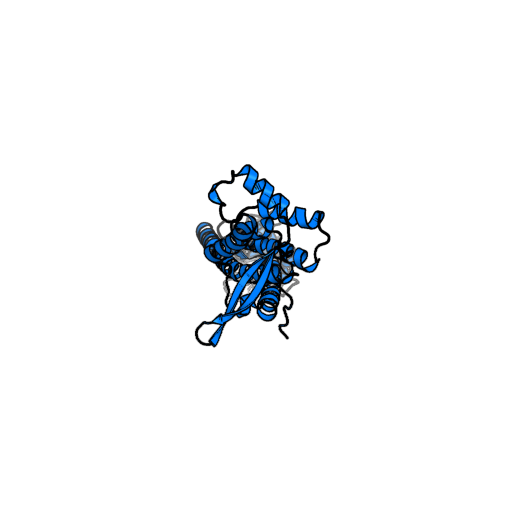U A 1 337 ? -21.149 -18.801 47.394 1.00 56.94 337 LEU A C 1
ATOM 2643 O O . LEU A 1 337 ? -20.413 -19.179 46.481 1.00 56.94 337 LEU A O 1
ATOM 2647 N N . VAL A 1 338 ? -22.270 -18.121 47.152 1.00 65.56 338 VAL A N 1
ATOM 2648 C CA . VAL A 1 338 ? -22.716 -17.689 45.819 1.00 65.56 338 VAL A CA 1
ATOM 2649 C C . VAL A 1 338 ? -22.479 -16.191 45.678 1.00 65.56 338 VAL A C 1
ATOM 2651 O O . VAL A 1 338 ? -23.034 -15.379 46.409 1.00 65.56 338 VAL A O 1
ATOM 2654 N N . GLN A 1 339 ? -21.646 -15.802 44.714 1.00 65.81 339 GLN A N 1
ATOM 2655 C CA . GLN A 1 339 ? -21.409 -14.389 44.417 1.00 65.81 339 GLN A CA 1
ATOM 2656 C C . GLN A 1 339 ? -22.413 -13.894 43.378 1.00 65.81 339 GLN A C 1
ATOM 2658 O O . GLN A 1 339 ? -22.321 -14.240 42.198 1.00 65.81 339 GLN A O 1
ATOM 2663 N N . ASN A 1 340 ? -23.354 -13.062 43.810 1.00 69.00 340 ASN A N 1
ATOM 2664 C CA . ASN A 1 340 ? -24.250 -12.334 42.933 1.00 69.00 340 ASN A CA 1
ATOM 2665 C C . ASN A 1 340 ? -23.613 -10.998 42.535 1.00 69.00 340 ASN A C 1
ATOM 2667 O O . ASN A 1 340 ? -23.111 -10.250 43.372 1.00 69.00 340 ASN A O 1
ATOM 2671 N N . VAL A 1 341 ? -23.612 -10.701 41.240 1.00 68.81 341 VAL A N 1
ATOM 2672 C CA . VAL A 1 341 ? -23.064 -9.452 40.712 1.00 68.81 341 VAL A CA 1
ATOM 2673 C C . VAL A 1 341 ? -24.171 -8.727 39.974 1.00 68.81 341 VAL A C 1
ATOM 2675 O O . VAL A 1 341 ? -24.518 -9.121 38.852 1.00 68.81 341 VAL A O 1
ATOM 2678 N N . SER A 1 342 ? -24.650 -7.652 40.589 1.00 72.56 342 SER A N 1
ATOM 2679 C CA . SER A 1 342 ? -25.717 -6.795 40.081 1.00 72.56 342 SER A CA 1
ATOM 2680 C C . SER A 1 342 ? -25.198 -5.390 39.800 1.00 72.56 342 SER A C 1
ATOM 2682 O O . SER A 1 342 ? -24.251 -4.905 40.423 1.00 72.56 342 SER A O 1
ATOM 2684 N N . LEU A 1 343 ? -25.837 -4.730 38.847 1.00 71.56 343 LEU A N 1
ATOM 2685 C CA . LEU A 1 343 ? -25.589 -3.338 38.517 1.00 71.56 343 LEU A CA 1
ATOM 2686 C C . LEU A 1 343 ? -26.476 -2.457 39.426 1.00 71.56 343 LEU A C 1
ATOM 2688 O O . LEU A 1 343 ? -27.680 -2.691 39.499 1.00 71.56 343 LEU A O 1
ATOM 2692 N N . VAL A 1 344 ? -25.904 -1.487 40.149 1.00 70.12 344 VAL A N 1
ATOM 2693 C CA . VAL A 1 344 ? -26.611 -0.699 41.186 1.00 70.12 344 VAL A CA 1
ATOM 2694 C C . VAL A 1 344 ? -26.341 0.802 41.014 1.00 70.12 344 VAL A C 1
ATOM 2696 O O . VAL A 1 344 ? -25.270 1.205 40.547 1.00 70.12 344 VAL A O 1
ATOM 2699 N N . PHE A 1 345 ? -27.305 1.653 41.381 1.00 69.62 345 PHE A N 1
ATOM 2700 C CA . PHE A 1 345 ? -27.112 3.105 41.407 1.00 69.62 345 PHE A CA 1
ATOM 2701 C C . PHE A 1 345 ? -26.212 3.521 42.580 1.00 69.62 345 PHE A C 1
ATOM 2703 O O . PHE A 1 345 ? -26.350 3.040 43.702 1.00 69.62 345 PHE A O 1
ATOM 2710 N N . ASN A 1 346 ? -25.305 4.471 42.347 1.00 61.12 346 ASN A N 1
ATOM 2711 C CA . ASN A 1 346 ? -24.298 4.883 43.333 1.00 61.12 346 ASN A CA 1
ATOM 2712 C C . ASN A 1 346 ? -24.866 5.461 44.653 1.00 61.12 346 ASN A C 1
ATOM 2714 O O . ASN A 1 346 ? -24.116 5.581 45.615 1.00 61.12 346 ASN A O 1
ATOM 2718 N N . SER A 1 347 ? -26.154 5.825 44.729 1.00 54.44 347 SER A N 1
ATOM 2719 C CA . SER A 1 347 ? -26.796 6.272 45.980 1.00 54.44 347 SER A CA 1
ATOM 2720 C C . SER A 1 347 ? -27.178 5.131 46.931 1.00 54.44 347 SER A C 1
ATOM 2722 O O . SER A 1 347 ? -27.324 5.380 48.119 1.00 54.44 347 SER A O 1
ATOM 2724 N N . GLU A 1 348 ? -27.339 3.899 46.437 1.00 49.59 348 GLU A N 1
ATOM 2725 C CA . GLU A 1 348 ? -27.681 2.723 47.262 1.00 49.59 348 GLU A CA 1
ATOM 2726 C C . GLU A 1 348 ? -26.436 1.998 47.793 1.00 49.59 348 GLU A C 1
ATOM 2728 O O . GLU A 1 348 ? -26.492 1.335 48.827 1.00 49.59 348 GLU A O 1
ATOM 2733 N N . ALA A 1 349 ? -25.281 2.169 47.142 1.00 47.00 349 ALA A N 1
ATOM 2734 C CA . ALA A 1 349 ? -24.023 1.538 47.549 1.00 47.00 349 ALA A CA 1
ATOM 2735 C C . ALA A 1 349 ? -23.512 1.999 48.934 1.00 47.00 349 ALA A C 1
ATOM 2737 O O . ALA A 1 349 ? -22.632 1.356 49.505 1.00 47.00 349 ALA A O 1
ATOM 2738 N N . SER A 1 350 ? -24.040 3.099 49.490 1.00 37.66 350 SER A N 1
ATOM 2739 C CA . SER A 1 350 ? -23.682 3.587 50.829 1.00 37.66 350 SER A CA 1
ATOM 2740 C C . SER A 1 350 ? -24.522 3.007 51.971 1.00 37.66 350 SER A C 1
ATOM 2742 O O . SER A 1 350 ? -24.133 3.186 53.120 1.00 37.66 350 SER A O 1
ATOM 2744 N N . ASP A 1 351 ? -25.641 2.329 51.690 1.00 38.66 351 ASP A N 1
ATOM 2745 C CA . ASP A 1 351 ? -26.582 1.860 52.727 1.00 38.66 351 ASP A CA 1
ATOM 2746 C C . ASP A 1 351 ? -26.417 0.361 53.069 1.00 38.66 351 ASP A C 1
ATOM 2748 O O . ASP A 1 351 ? -27.008 -0.159 54.009 1.00 38.66 351 ASP A O 1
ATOM 2752 N N . GLY A 1 352 ? -25.549 -0.356 52.343 1.00 37.06 352 GLY A N 1
ATOM 2753 C CA . GLY A 1 352 ? -25.254 -1.783 52.561 1.00 37.06 352 GLY A CA 1
ATOM 2754 C C . GLY A 1 352 ? -24.192 -2.087 53.630 1.00 37.06 352 GLY A C 1
ATOM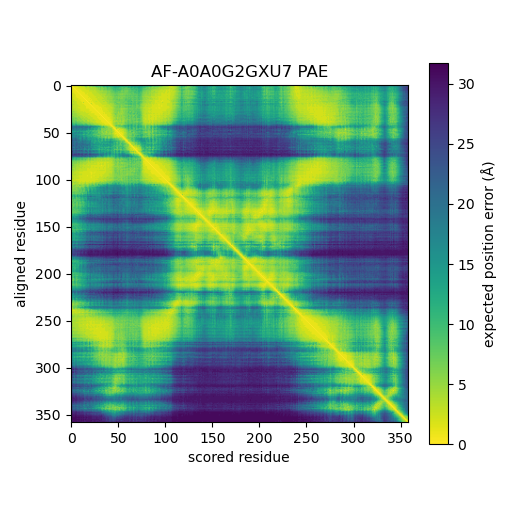 2755 O O . GLY A 1 352 ? -23.738 -3.226 53.746 1.00 37.06 352 GLY A O 1
ATOM 2756 N N . GLY A 1 353 ? -23.745 -1.085 54.391 1.00 31.73 353 GLY A N 1
ATOM 2757 C CA . GLY A 1 353 ? -22.640 -1.204 55.341 1.00 31.73 353 GLY A CA 1
ATOM 2758 C C . GLY A 1 353 ? -23.075 -1.447 56.788 1.00 31.73 353 GLY A C 1
ATOM 2759 O O . GLY A 1 353 ? -23.217 -0.502 57.551 1.00 31.73 353 GLY A O 1
ATOM 2760 N N . VAL A 1 354 ? -23.107 -2.722 57.192 1.00 31.97 354 VAL A N 1
ATOM 2761 C CA . VAL A 1 354 ? -22.921 -3.196 58.582 1.00 31.97 354 VAL A CA 1
ATOM 2762 C C . VAL A 1 354 ? -24.096 -2.967 59.556 1.00 31.97 354 VAL A C 1
ATOM 2764 O O . VAL A 1 354 ? -24.022 -2.160 60.479 1.00 31.97 354 VAL A O 1
ATOM 2767 N N . GLN A 1 355 ? -25.116 -3.831 59.490 1.00 28.52 355 GLN A N 1
ATOM 2768 C CA . GLN A 1 355 ? -25.794 -4.290 60.711 1.00 28.52 355 GLN A CA 1
ATOM 2769 C C . GLN A 1 355 ? -24.932 -5.384 61.362 1.00 28.52 355 GLN A C 1
ATOM 2771 O O . GLN A 1 355 ? -25.029 -6.564 61.034 1.00 28.52 355 GLN A O 1
ATOM 2776 N N . ARG A 1 356 ? -24.051 -4.985 62.288 1.00 29.67 356 ARG A N 1
ATOM 2777 C CA . ARG A 1 356 ? -23.494 -5.908 63.288 1.00 29.67 356 ARG A CA 1
ATOM 2778 C C . ARG A 1 356 ? -24.603 -6.214 64.291 1.00 29.67 356 ARG A C 1
ATOM 2780 O O . ARG A 1 356 ? -24.947 -5.354 65.099 1.00 29.67 356 ARG A O 1
ATOM 2787 N N . HIS A 1 357 ? -25.160 -7.419 64.229 1.00 25.56 357 HIS A N 1
ATOM 2788 C CA . HIS A 1 357 ? -25.860 -7.987 65.374 1.00 25.56 357 HIS A CA 1
ATOM 2789 C C . HIS A 1 357 ? -24.828 -8.385 66.444 1.00 25.56 357 HIS A C 1
ATOM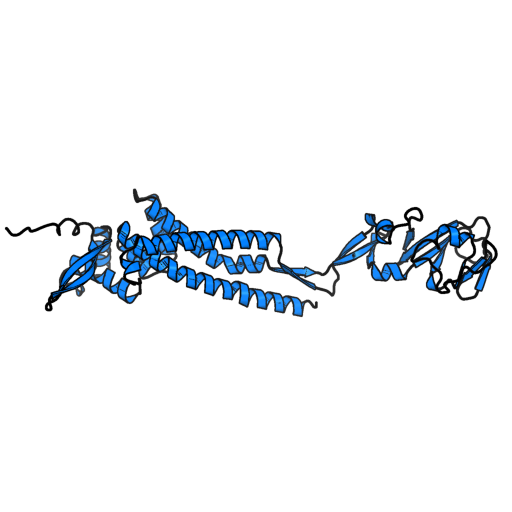 2791 O O . HIS A 1 357 ? -23.766 -8.906 66.109 1.00 25.56 357 HIS A O 1
ATOM 2797 N N . LEU A 1 358 ? -25.179 -8.010 67.679 1.00 29.41 358 LEU A N 1
ATOM 2798 C CA . LEU A 1 358 ? -24.526 -8.158 68.990 1.00 29.41 358 LEU A CA 1
ATOM 2799 C C . LEU A 1 358 ? -23.495 -9.280 69.162 1.00 29.41 358 LEU A C 1
ATOM 2801 O O . LEU A 1 358 ? -23.812 -10.437 68.812 1.00 29.41 358 LEU A O 1
#

Radius of gyration: 41.58 Å; Cα contacts (8 Å, |Δi|>4): 464; chains: 1; bounding box: 95×45×124 Å

Sequence (358 aa):
MSFTAAKIIDVAFDIVVGRGGQFILGWVSYRVHSDVCTRLAEQFGLRYNTFAAITLHPNQVRTLGSAVREWRLSKTNLRMTLTLVWIFLAMAYVLAYPTIVSAASSLVGATTTAISLPNNGTAPLEDFFETASYRLNHTGLDGMPSSWIVSVNDVTRIGDLVYDVCSQIMRFKTAGGGWGGTSYNNFIVNGTTYTLSNDTQVACGFYYEGAFVRADTSKQSSIQTFYDNLITCIPDSDRYQWGVSWELLLILLILQITWSTTLLLVWIDATFHSDLVQKGRNMGTWRALLDLAEPLSKALGVDVGLYSQDELDQIVRQHQLPVKYEIKSDEDRNGGLVQNVSLVFNSEASDGGVQRHL

pLDDT: mean 77.18, std 13.83, range [25.56, 96.0]

Nearest PDB structures (foldseek):
  9bcx-assembly1_I  TM=2.443E-01  e=2.215E+00  Saccharomyces cerevisiae